Protein AF-A0A133Y4B3-F1 (afdb_monomer)

Foldseek 3Di:
DLVVDFDDDDPPPPLCLRVLCVVQVVRCVSSVQLVLCQALQKKKWFWDADPVLAIHTDIAHPVFKDADADLVQQAGQKMKGQPDADPVRHRAKIWIWHQQKIWIDGPRHTDDMDGFLERHTSMFMLGFQADPVRSNGDHLCDPLLVVLVVQLVVLVVVLVVLVVCVVQWDKDKPDDDPPPDPPDPVCVRPDPPPDDDADPVGDTIDIDTDPRDDSVVSVVSNLVSLCSNCVSNLHDSVNVVNDDPDDDDPVRVCVSCVVVVVSSVSRNVSSVSRSLVNSQRSSCRSVRHHDDSVVSD

Mean predicted aligned error: 9.62 Å

Nearest PDB structures (foldseek):
  9d94-assembly1_Fb  TM=8.014E-01  e=1.817E-17  Mycobacterium phage Bxb1
  8qsy-assembly1_PL  TM=6.972E-01  e=1.351E-09  Haloferax tailed virus 1
  8qqn-assembly1_PG  TM=6.919E-01  e=2.992E-09  Haloferax tailed virus 1
  8vde-assembly1_P6  TM=6.848E-01  e=3.756E-09  Dubowvirus dv80alpha
  8qsy-assembly1_PK  TM=6.940E-01  e=5.282E-09  Haloferax tailed virus 1

Radius of gyration: 31.46 Å; Cα contacts (8 Å, |Δi|>4): 442; chains: 1; bounding box: 88×45×80 Å

Structure (mmCIF, N/CA/C/O backbone):
data_AF-A0A133Y4B3-F1
#
_entry.id   AF-A0A133Y4B3-F1
#
loop_
_atom_site.group_PDB
_atom_site.id
_atom_site.type_symbol
_atom_site.label_atom_id
_atom_site.label_alt_id
_atom_site.label_comp_id
_atom_site.label_asym_id
_atom_site.label_entity_id
_atom_site.label_seq_id
_atom_site.pdbx_PDB_ins_code
_atom_site.Cartn_x
_atom_site.Cartn_y
_atom_site.Cartn_z
_atom_site.occupancy
_atom_site.B_iso_or_equiv
_atom_site.auth_seq_id
_atom_site.auth_comp_id
_atom_site.auth_asym_id
_atom_site.auth_atom_id
_atom_site.pdbx_PDB_model_num
ATOM 1 N N . LEU A 1 1 ? -2.293 2.841 -11.563 1.00 81.25 1 LEU A N 1
ATOM 2 C CA . LEU A 1 1 ? -3.130 1.739 -11.004 1.00 81.25 1 LEU A CA 1
ATOM 3 C C . LEU A 1 1 ? -4.102 2.296 -9.980 1.00 81.25 1 LEU A C 1
ATOM 5 O O . LEU A 1 1 ? -5.268 1.958 -10.105 1.00 81.25 1 LEU A O 1
ATOM 9 N N . ALA A 1 2 ? -3.635 3.131 -9.041 1.00 80.25 2 ALA A N 1
ATOM 10 C CA . ALA A 1 2 ? -4.494 3.887 -8.126 1.00 80.25 2 ALA A CA 1
ATOM 11 C C . ALA A 1 2 ? -5.633 4.594 -8.882 1.00 80.25 2 ALA A C 1
ATOM 13 O O . ALA A 1 2 ? -6.776 4.220 -8.691 1.00 80.25 2 ALA A O 1
ATOM 14 N N . ASP A 1 3 ? -5.316 5.395 -9.903 1.00 79.75 3 ASP A N 1
ATOM 15 C CA . ASP A 1 3 ? -6.315 6.133 -10.713 1.00 79.75 3 ASP A CA 1
ATOM 16 C C . ASP A 1 3 ? -7.307 5.256 -11.504 1.00 79.75 3 ASP A C 1
ATOM 18 O O . ASP A 1 3 ? -8.250 5.751 -12.114 1.00 79.75 3 ASP A O 1
ATOM 22 N N . ARG A 1 4 ? -7.079 3.936 -11.569 1.00 81.06 4 ARG A N 1
ATOM 23 C CA . ARG A 1 4 ? -7.999 2.981 -12.218 1.00 81.06 4 ARG A CA 1
ATOM 24 C C . ARG A 1 4 ? -8.918 2.283 -11.214 1.00 81.06 4 ARG A C 1
ATOM 26 O O . ARG A 1 4 ? -9.771 1.498 -11.628 1.00 81.06 4 ARG A O 1
ATOM 33 N N . LEU A 1 5 ? -8.705 2.498 -9.920 1.00 85.75 5 LEU A N 1
ATOM 34 C CA . LEU A 1 5 ? -9.505 1.962 -8.831 1.00 85.75 5 LEU A CA 1
ATOM 35 C C . LEU A 1 5 ? -10.329 3.109 -8.268 1.00 85.75 5 LEU A C 1
ATOM 37 O O . LEU A 1 5 ? -9.775 4.045 -7.720 1.00 85.75 5 LEU A O 1
ATOM 41 N N . VAL A 1 6 ? -11.645 3.015 -8.413 1.00 86.19 6 VAL A N 1
ATOM 42 C CA . VAL A 1 6 ? -12.573 4.023 -7.902 1.00 86.19 6 VAL A CA 1
ATOM 43 C C . VAL A 1 6 ? -13.497 3.331 -6.919 1.00 86.19 6 VAL A C 1
ATOM 45 O O . VAL A 1 6 ? -14.174 2.359 -7.280 1.00 86.19 6 VAL A O 1
ATOM 48 N N . PHE A 1 7 ? -13.491 3.800 -5.673 1.00 87.38 7 PHE A N 1
ATOM 49 C CA . PHE A 1 7 ? -14.511 3.423 -4.706 1.00 87.38 7 PHE A CA 1
ATOM 50 C C . PHE A 1 7 ? -15.823 4.125 -5.074 1.00 87.38 7 PHE A C 1
ATOM 52 O O . PHE A 1 7 ? -15.807 5.262 -5.528 1.00 87.38 7 PHE A O 1
ATOM 59 N N . ARG A 1 8 ? -16.954 3.426 -4.942 1.00 86.62 8 ARG A N 1
ATOM 60 C CA . ARG A 1 8 ? -18.275 4.001 -5.232 1.00 86.62 8 ARG A CA 1
ATOM 61 C C . ARG A 1 8 ? -19.089 4.123 -3.961 1.00 86.62 8 ARG A C 1
ATOM 63 O O . ARG A 1 8 ? -19.346 5.221 -3.507 1.00 86.62 8 ARG A O 1
ATOM 70 N N . GLU A 1 9 ? -19.464 2.983 -3.404 1.00 90.19 9 GLU A N 1
ATOM 71 C CA . GLU A 1 9 ? -20.314 2.899 -2.223 1.00 90.19 9 GLU A CA 1
ATOM 72 C C . GLU A 1 9 ? -20.231 1.492 -1.626 1.00 90.19 9 GLU A C 1
ATOM 74 O O . GLU A 1 9 ? -19.871 0.521 -2.309 1.00 90.19 9 GLU A O 1
ATOM 79 N N . PHE A 1 10 ? -20.612 1.377 -0.358 1.00 89.81 10 PHE A N 1
ATOM 80 C CA . PHE A 1 10 ? -21.022 0.114 0.237 1.00 89.81 10 PHE A CA 1
ATOM 81 C C . PHE A 1 10 ? -22.482 -0.153 -0.135 1.00 89.81 10 PHE A C 1
ATOM 83 O O . PHE A 1 10 ? -23.379 0.601 0.240 1.00 89.81 10 PHE A O 1
ATOM 90 N N . ALA A 1 11 ? -22.724 -1.230 -0.882 1.00 87.31 11 ALA A N 1
ATOM 91 C CA . ALA A 1 11 ? -24.076 -1.649 -1.233 1.00 87.31 11 ALA A CA 1
ATOM 92 C C . ALA A 1 11 ? -24.809 -2.223 -0.008 1.00 87.31 11 ALA A C 1
ATOM 94 O O . ALA A 1 11 ? -24.204 -2.940 0.788 1.00 87.31 11 ALA A O 1
ATOM 95 N N . ASN A 1 12 ? -26.123 -1.981 0.091 1.00 85.25 12 ASN A N 1
ATOM 96 C CA . ASN A 1 12 ? -26.976 -2.446 1.198 1.00 85.25 12 ASN A CA 1
ATOM 97 C C . ASN A 1 12 ? -26.450 -2.029 2.585 1.00 85.25 12 ASN A C 1
ATOM 99 O O . ASN A 1 12 ? -26.379 -2.838 3.508 1.00 85.25 12 ASN A O 1
ATOM 103 N N . ASP A 1 13 ? -26.058 -0.764 2.718 1.00 88.00 13 ASP A N 1
ATOM 104 C CA . ASP A 1 13 ? -25.458 -0.225 3.933 1.00 88.00 13 ASP A CA 1
ATOM 105 C C . ASP A 1 13 ? -26.480 -0.028 5.067 1.00 88.00 13 ASP A C 1
ATOM 107 O O . ASP A 1 13 ? -27.121 1.012 5.193 1.00 88.00 13 ASP A O 1
ATOM 111 N N . VAL A 1 14 ? -26.631 -1.055 5.906 1.00 87.81 14 VAL A N 1
ATOM 112 C CA . VAL A 1 14 ? -27.511 -1.033 7.089 1.00 87.81 14 VAL A CA 1
ATOM 113 C C . VAL A 1 14 ? -26.876 -0.281 8.270 1.00 87.81 14 VAL A C 1
ATOM 115 O O . VAL A 1 14 ? -27.587 0.148 9.176 1.00 87.81 14 VAL A O 1
ATOM 118 N N . PHE A 1 15 ? -25.549 -0.115 8.279 1.00 89.12 15 PHE A N 1
ATOM 119 C CA . PHE A 1 15 ? -24.798 0.427 9.421 1.00 89.12 15 PHE A CA 1
ATOM 120 C C . PHE A 1 15 ? -24.398 1.905 9.265 1.00 89.12 15 PHE A C 1
ATOM 122 O O . PHE A 1 15 ? -23.845 2.488 10.206 1.00 89.12 15 PHE A O 1
ATOM 129 N N . GLY A 1 16 ? -24.697 2.519 8.117 1.00 90.88 16 GLY A N 1
ATOM 130 C CA . GLY A 1 16 ? -24.336 3.905 7.808 1.00 90.88 16 GLY A CA 1
ATOM 131 C C . GLY A 1 16 ? -22.837 4.077 7.551 1.00 90.88 16 GLY A C 1
ATOM 132 O O . GLY A 1 16 ? -22.249 5.081 7.942 1.00 90.88 16 GLY A O 1
ATOM 133 N N . LEU A 1 17 ? -22.192 3.078 6.947 1.00 92.31 17 LEU A N 1
ATOM 134 C CA . LEU A 1 17 ? -20.797 3.134 6.521 1.00 92.31 17 LEU A CA 1
ATOM 135 C C . LEU A 1 17 ? -20.538 4.276 5.540 1.00 92.31 17 LEU A C 1
ATOM 137 O O . LEU A 1 17 ? -19.553 4.990 5.704 1.00 92.31 17 LEU A O 1
ATOM 141 N N . ASN A 1 18 ? -21.398 4.455 4.536 1.00 93.06 18 ASN A N 1
ATOM 142 C CA . ASN A 1 18 ? -21.215 5.488 3.517 1.00 93.06 18 ASN A CA 1
ATOM 143 C C . ASN A 1 18 ? -21.155 6.880 4.162 1.00 93.06 18 ASN A C 1
ATOM 145 O O . ASN A 1 18 ? -20.231 7.632 3.873 1.00 93.06 18 ASN A O 1
ATOM 149 N N . GLU A 1 19 ? -22.034 7.160 5.128 1.00 93.06 19 GLU A N 1
ATOM 150 C CA . GLU A 1 19 ? -22.038 8.414 5.892 1.00 93.06 19 GLU A CA 1
ATOM 151 C C . GLU A 1 19 ? -20.729 8.620 6.675 1.00 93.06 19 GLU A C 1
ATOM 153 O O . GLU A 1 19 ? -20.152 9.707 6.649 1.00 93.06 19 GLU A O 1
ATOM 158 N N . ILE A 1 20 ? -20.202 7.564 7.315 1.00 93.50 20 ILE A N 1
ATOM 159 C CA . ILE A 1 20 ? -18.909 7.622 8.020 1.00 93.50 20 ILE A CA 1
ATOM 160 C C . ILE A 1 20 ? -17.786 8.038 7.069 1.00 93.50 20 ILE A C 1
ATOM 162 O O . ILE A 1 20 ? -16.982 8.910 7.407 1.00 93.50 20 ILE A O 1
ATOM 166 N N . PHE A 1 21 ? -17.704 7.428 5.887 1.00 94.38 21 PHE A N 1
ATOM 167 C CA . PHE A 1 21 ? -16.651 7.768 4.931 1.00 94.38 21 PHE A CA 1
ATOM 168 C C . PHE A 1 21 ? -16.869 9.144 4.292 1.00 94.38 21 PHE A C 1
ATOM 170 O O . PHE A 1 21 ? -15.893 9.869 4.116 1.00 94.38 21 PHE A O 1
ATOM 177 N N . GLU A 1 22 ? -18.107 9.539 3.990 1.00 93.31 22 GLU A N 1
ATOM 178 C CA . GLU A 1 22 ? -18.432 10.863 3.437 1.00 93.31 22 GLU A CA 1
ATOM 179 C C . GLU A 1 22 ? -17.994 11.994 4.377 1.00 93.31 22 GLU A C 1
ATOM 181 O O . GLU A 1 22 ? -17.300 12.918 3.947 1.00 93.31 22 GLU A O 1
ATOM 186 N N . MET A 1 23 ? -18.279 11.879 5.678 1.00 92.38 23 MET A N 1
ATOM 187 C CA . MET A 1 23 ? -17.825 12.857 6.678 1.00 92.38 23 MET A CA 1
ATOM 188 C C . MET A 1 23 ? -16.295 12.900 6.841 1.00 92.38 23 MET A C 1
ATOM 190 O O . MET A 1 23 ? -15.748 13.885 7.332 1.00 92.38 23 MET A O 1
ATOM 194 N N . ASN A 1 24 ? -15.585 11.864 6.386 1.00 93.12 24 ASN A N 1
ATOM 195 C CA . ASN A 1 24 ? -14.124 11.778 6.402 1.00 93.12 24 ASN A CA 1
ATOM 196 C C . ASN A 1 24 ? -13.488 12.067 5.032 1.00 93.12 24 ASN A C 1
ATOM 198 O O . ASN A 1 24 ? -12.366 11.632 4.771 1.00 93.12 24 ASN A O 1
ATOM 202 N N . SER A 1 25 ? -14.170 12.830 4.167 1.00 91.75 25 SER A N 1
ATOM 203 C CA . SER A 1 25 ? -13.684 13.169 2.819 1.00 91.75 25 SER A CA 1
ATOM 204 C C . SER A 1 25 ? -13.378 11.917 1.986 1.00 91.75 25 SER A C 1
ATOM 206 O O . SER A 1 25 ? -12.251 11.731 1.515 1.00 91.75 25 SER A O 1
ATOM 208 N N . SER A 1 26 ? -14.389 11.056 1.835 1.00 89.06 26 SER A N 1
ATOM 209 C CA . SER A 1 26 ? -14.337 9.744 1.169 1.00 89.06 26 SER A CA 1
ATOM 210 C C . SER A 1 26 ? -13.478 9.722 -0.097 1.00 89.06 26 SER A C 1
ATOM 212 O O . SER A 1 26 ? -12.589 8.878 -0.201 1.00 89.06 26 SER A O 1
ATOM 214 N N . ASP A 1 27 ? -13.692 10.665 -1.017 1.00 84.31 27 ASP A N 1
ATOM 215 C CA . ASP A 1 27 ? -12.986 10.732 -2.303 1.00 84.31 27 ASP A CA 1
ATOM 216 C C . ASP A 1 27 ? -11.459 10.759 -2.126 1.00 84.31 27 ASP A C 1
ATOM 218 O O . ASP A 1 27 ? -10.733 9.937 -2.682 1.00 84.31 27 ASP A O 1
ATOM 222 N N . ILE A 1 28 ? -10.963 11.660 -1.274 1.00 91.06 28 ILE A N 1
ATOM 223 C CA . ILE A 1 28 ? -9.525 11.811 -1.009 1.00 91.06 28 ILE A CA 1
ATOM 224 C C . ILE A 1 28 ? -9.019 10.642 -0.162 1.00 91.06 28 ILE A C 1
ATOM 226 O O . ILE A 1 28 ? -7.897 10.162 -0.360 1.00 91.06 28 ILE A O 1
ATOM 230 N N . PHE A 1 29 ? -9.835 10.182 0.787 1.00 94.12 29 PHE A N 1
ATOM 231 C CA . PHE A 1 29 ? -9.482 9.116 1.712 1.00 94.12 29 PHE A CA 1
ATOM 232 C C . PHE A 1 29 ? -9.189 7.798 0.981 1.00 94.12 29 PHE A C 1
ATOM 234 O O . PHE A 1 29 ? -8.120 7.209 1.172 1.00 94.12 29 PHE A O 1
ATOM 241 N N . PHE A 1 30 ? -10.103 7.333 0.122 1.00 94.19 30 PHE A N 1
ATOM 242 C CA . PHE A 1 30 ? -9.936 6.059 -0.581 1.00 94.19 30 PHE A CA 1
ATOM 243 C C . PHE A 1 30 ? -8.727 6.088 -1.518 1.00 94.19 30 PHE A C 1
ATOM 245 O O . PHE A 1 30 ? -7.906 5.165 -1.478 1.00 94.19 30 PHE A O 1
ATOM 252 N N . ASP A 1 31 ? -8.572 7.161 -2.293 1.00 92.56 31 ASP A N 1
ATOM 253 C CA . ASP A 1 31 ? -7.464 7.314 -3.238 1.00 92.56 31 ASP A CA 1
ATOM 254 C C . ASP A 1 31 ? -6.112 7.361 -2.519 1.00 92.56 31 ASP A C 1
ATOM 256 O O . ASP A 1 31 ? -5.171 6.657 -2.904 1.00 92.56 31 ASP A O 1
ATOM 260 N N . SER A 1 32 ? -6.026 8.108 -1.415 1.00 93.62 32 SER A N 1
ATOM 261 C CA . SER A 1 32 ? -4.805 8.214 -0.608 1.00 93.62 32 SER A CA 1
ATOM 262 C C . SER A 1 32 ? -4.425 6.876 0.031 1.00 93.62 32 SER A C 1
ATOM 264 O O . SER A 1 32 ? -3.259 6.468 -0.019 1.00 93.62 32 SER A O 1
ATOM 266 N N . ALA A 1 33 ? -5.400 6.147 0.584 1.00 95.12 33 ALA A N 1
ATOM 267 C CA . ALA A 1 33 ? -5.164 4.846 1.206 1.00 95.12 33 ALA A CA 1
ATOM 268 C C . ALA A 1 33 ? -4.731 3.787 0.177 1.00 95.12 33 ALA A C 1
ATOM 270 O O . ALA A 1 33 ? -3.789 3.024 0.423 1.00 95.12 33 ALA A O 1
ATOM 271 N N . ILE A 1 34 ? -5.374 3.757 -0.997 1.00 95.25 34 ILE A N 1
ATOM 272 C CA . ILE A 1 34 ? -5.009 2.862 -2.105 1.00 95.25 34 ILE A CA 1
ATOM 273 C C . ILE A 1 34 ? -3.598 3.183 -2.598 1.00 95.25 34 ILE A C 1
ATOM 275 O O . ILE A 1 34 ? -2.785 2.268 -2.759 1.00 95.25 34 ILE A O 1
ATOM 279 N N . LEU A 1 35 ? -3.289 4.461 -2.833 1.00 94.75 35 LEU A N 1
ATOM 280 C CA . LEU A 1 35 ? -1.976 4.891 -3.306 1.00 94.75 35 LEU A CA 1
ATOM 281 C C . LEU A 1 35 ? -0.876 4.484 -2.321 1.00 94.75 35 LEU A C 1
ATOM 283 O O . LEU A 1 35 ? 0.090 3.833 -2.725 1.00 94.75 35 LEU A O 1
ATOM 287 N N . SER A 1 36 ? -1.059 4.790 -1.034 1.00 95.25 36 SER A N 1
ATOM 288 C CA . SER A 1 36 ? -0.107 4.431 0.018 1.00 95.25 36 SER A CA 1
ATOM 289 C C . SER A 1 36 ? 0.115 2.916 0.078 1.00 95.25 36 SER A C 1
ATOM 291 O O . SER A 1 36 ? 1.254 2.453 -0.023 1.00 95.25 36 SER A O 1
ATOM 293 N N . ALA A 1 37 ? -0.958 2.117 0.097 1.00 95.50 37 ALA A N 1
ATOM 294 C CA . ALA A 1 37 ? -0.853 0.658 0.134 1.00 95.50 37 ALA A CA 1
ATOM 295 C C . ALA A 1 37 ? -0.166 0.071 -1.115 1.00 95.50 37 ALA A C 1
ATOM 297 O O . ALA A 1 37 ? 0.561 -0.923 -1.024 1.00 95.50 37 ALA A O 1
ATOM 298 N N . LEU A 1 38 ? -0.347 0.679 -2.291 1.00 95.06 38 LEU A N 1
ATOM 299 C CA . LEU A 1 38 ? 0.352 0.267 -3.511 1.00 95.06 38 LEU A CA 1
ATOM 300 C C . LEU A 1 38 ? 1.856 0.576 -3.460 1.00 95.06 38 LEU A C 1
ATOM 302 O O . LEU A 1 38 ? 2.632 -0.183 -4.047 1.00 95.06 38 LEU A O 1
ATOM 306 N N . ILE A 1 39 ? 2.279 1.635 -2.765 1.00 94.50 39 ILE A N 1
ATOM 307 C CA . ILE A 1 39 ? 3.690 2.026 -2.625 1.00 94.50 39 ILE A CA 1
ATOM 308 C C . ILE A 1 39 ? 4.384 1.198 -1.539 1.00 94.50 39 ILE A C 1
ATOM 310 O O . ILE A 1 39 ? 5.416 0.581 -1.811 1.00 94.50 39 ILE A O 1
ATOM 314 N N . THR A 1 40 ? 3.817 1.128 -0.335 1.00 94.25 40 THR A N 1
ATOM 315 C CA . THR A 1 40 ? 4.473 0.552 0.855 1.00 94.25 40 THR A CA 1
ATOM 316 C C . THR A 1 40 ? 4.021 -0.870 1.186 1.00 94.25 40 THR A C 1
ATOM 318 O O . THR A 1 40 ? 4.580 -1.490 2.088 1.00 94.25 40 THR A O 1
ATOM 321 N N . SER A 1 41 ? 3.112 -1.457 0.394 1.00 94.12 41 SER A N 1
ATOM 322 C CA . SER A 1 41 ? 2.439 -2.764 0.588 1.00 94.12 41 SER A CA 1
ATOM 323 C C . SER A 1 41 ? 1.189 -2.712 1.469 1.00 94.12 41 SER A C 1
ATOM 325 O O . SER A 1 41 ? 0.266 -3.502 1.259 1.00 94.12 41 SER A O 1
ATOM 327 N N . CYS A 1 42 ? 1.152 -1.802 2.439 1.00 95.00 42 CYS A N 1
ATOM 328 C CA . CYS A 1 42 ? 0.058 -1.662 3.386 1.00 95.00 42 CYS A CA 1
ATOM 329 C C . CYS A 1 42 ? -0.070 -0.200 3.807 1.00 95.00 42 CYS A C 1
ATOM 331 O O . CYS A 1 42 ? 0.927 0.463 4.060 1.00 95.00 42 CYS A O 1
ATOM 333 N N . CYS A 1 43 ? -1.299 0.273 3.917 1.00 96.19 43 CYS A N 1
ATOM 334 C CA . CYS A 1 43 ? -1.637 1.526 4.576 1.00 96.19 43 CYS A CA 1
ATOM 335 C C . CYS A 1 43 ? -2.341 1.191 5.891 1.00 96.19 43 CYS A C 1
ATOM 337 O O . CYS A 1 43 ? -2.956 0.131 5.993 1.00 96.19 43 CYS A O 1
ATOM 339 N N . PHE A 1 44 ? -2.285 2.058 6.890 1.00 97.69 44 PHE A N 1
ATOM 340 C CA . PHE A 1 44 ? -3.059 1.889 8.113 1.00 97.69 44 PHE A CA 1
ATOM 341 C C . PHE A 1 44 ? -4.085 3.008 8.237 1.00 97.69 44 PHE A C 1
ATOM 343 O O . PHE A 1 44 ? -3.872 4.119 7.760 1.00 97.69 44 PHE A O 1
ATOM 350 N N . VAL A 1 45 ? -5.218 2.697 8.853 1.00 97.69 45 VAL A N 1
ATOM 351 C CA . VAL A 1 45 ? -6.269 3.661 9.161 1.00 97.69 45 VAL A CA 1
ATOM 352 C C . VAL A 1 45 ? -6.488 3.624 10.660 1.00 97.69 45 VAL A C 1
ATOM 354 O O . VAL A 1 45 ? -6.942 2.616 11.204 1.00 97.69 45 VAL A O 1
ATOM 357 N N . TYR A 1 46 ? -6.133 4.714 11.322 1.00 96.81 46 TYR A N 1
ATOM 358 C CA . TYR A 1 46 ? -6.465 4.933 12.717 1.00 96.81 46 TYR A CA 1
ATOM 359 C C . TYR A 1 46 ? -7.902 5.449 12.814 1.00 96.81 46 TYR A C 1
ATOM 361 O O . TYR A 1 46 ? -8.274 6.410 12.138 1.00 96.81 46 TYR A O 1
ATOM 369 N N . VAL A 1 47 ? -8.704 4.777 13.635 1.00 96.50 47 VAL A N 1
ATOM 370 C CA . VAL A 1 47 ? -10.104 5.108 13.891 1.00 96.50 47 VAL A CA 1
ATOM 371 C C . VAL A 1 47 ? -10.217 5.697 15.293 1.00 96.50 47 VAL A C 1
ATOM 373 O O . VAL A 1 47 ? -9.876 5.045 16.280 1.00 96.50 47 VAL A O 1
ATOM 376 N N . SER A 1 48 ? -10.712 6.926 15.384 1.00 94.50 48 SER A N 1
ATOM 377 C CA . SER A 1 48 ? -10.985 7.614 16.648 1.00 94.50 48 SER A CA 1
ATOM 378 C C . SER A 1 48 ? -12.389 8.203 16.653 1.00 94.50 48 SER A C 1
ATOM 380 O O . SER A 1 48 ? -13.056 8.194 15.628 1.00 94.50 48 SER A O 1
ATOM 382 N N . LEU A 1 49 ? -12.834 8.757 17.780 1.00 93.94 49 LEU A N 1
ATOM 383 C CA . LEU A 1 49 ? -14.047 9.577 17.836 1.00 93.94 49 LEU A CA 1
ATOM 384 C C . LEU A 1 49 ? -13.667 11.056 17.933 1.00 93.94 49 LEU A C 1
ATOM 386 O O . LEU A 1 49 ? -12.646 11.390 18.541 1.00 93.94 49 LEU A O 1
ATOM 390 N N . ASP A 1 50 ? -14.465 11.926 17.326 1.00 91.12 50 ASP A N 1
ATOM 391 C CA . ASP A 1 50 ? -14.386 13.369 17.537 1.00 91.12 50 ASP A CA 1
ATOM 392 C C . ASP A 1 50 ? -15.108 13.802 18.832 1.00 91.12 50 ASP A C 1
ATOM 394 O O . ASP A 1 50 ? -15.518 12.977 19.653 1.00 91.12 50 ASP A O 1
ATOM 398 N N . SER A 1 51 ? -15.240 15.115 19.047 1.00 87.88 51 SER A N 1
ATOM 399 C CA . SER A 1 51 ? -15.928 15.671 20.220 1.00 87.88 51 SER A CA 1
ATOM 400 C C . SER A 1 51 ? -17.433 15.400 20.255 1.00 87.88 51 SER A C 1
ATOM 402 O O . SER A 1 51 ? -18.029 15.486 21.327 1.00 87.88 51 SER A O 1
ATOM 404 N N . GLU A 1 52 ? -18.047 15.097 19.112 1.00 87.75 52 GLU A N 1
ATOM 405 C CA . GLU A 1 52 ? -19.480 14.814 18.974 1.00 87.75 52 GLU A CA 1
ATOM 406 C C . GLU A 1 52 ? -19.773 13.303 19.011 1.00 87.75 52 GLU A C 1
ATOM 408 O O . GLU A 1 52 ? -20.931 12.889 19.038 1.00 87.75 52 GLU A O 1
ATOM 413 N N . GLY A 1 53 ? -18.729 12.471 19.086 1.00 86.56 53 GLY A N 1
ATOM 414 C CA . GLY A 1 53 ? -18.838 11.015 19.094 1.00 86.56 53 GLY A CA 1
ATOM 415 C C . GLY A 1 53 ? -18.917 10.403 17.695 1.00 86.56 53 GLY A C 1
ATOM 416 O O . GLY A 1 53 ? -19.239 9.220 17.570 1.00 86.56 53 GLY A O 1
ATOM 417 N N . PHE A 1 54 ? -18.613 11.172 16.646 1.00 92.31 54 PHE A N 1
ATOM 418 C CA . PHE A 1 54 ? -18.576 10.681 15.277 1.00 92.31 54 PHE A CA 1
ATOM 419 C C . PHE A 1 54 ? -17.198 10.082 14.934 1.00 92.31 54 PHE A C 1
ATOM 421 O O . PHE A 1 54 ? -16.165 10.620 15.354 1.00 92.31 54 PHE A O 1
ATOM 428 N N . PRO A 1 55 ? -17.126 8.961 14.186 1.00 94.56 55 PRO A N 1
ATOM 429 C CA . PRO A 1 55 ? -15.850 8.365 13.811 1.00 94.56 55 PRO A CA 1
ATOM 430 C C . PRO A 1 55 ? -15.008 9.262 12.901 1.00 94.56 55 PRO A C 1
ATOM 432 O O . PRO A 1 55 ? -15.435 9.665 11.821 1.00 94.56 55 PRO A O 1
ATOM 435 N N . ARG A 1 56 ? -13.757 9.479 13.299 1.00 94.81 56 ARG A N 1
ATOM 436 C CA . ARG A 1 56 ? -12.713 10.129 12.513 1.00 94.81 56 ARG A CA 1
ATOM 437 C C . ARG A 1 56 ? -11.713 9.089 12.021 1.00 94.81 56 ARG A C 1
ATOM 439 O O . ARG A 1 56 ? -11.210 8.280 12.803 1.00 94.81 56 ARG A O 1
ATOM 446 N N . LEU A 1 57 ? -11.414 9.135 10.730 1.00 96.25 57 LEU A N 1
ATOM 447 C CA . LEU A 1 57 ? -10.510 8.220 10.046 1.00 96.25 57 LEU A CA 1
ATOM 448 C C . LEU A 1 57 ? -9.232 8.963 9.660 1.00 96.25 57 LEU A C 1
ATOM 450 O O . LEU A 1 57 ? -9.260 9.903 8.868 1.00 96.25 57 LEU A O 1
ATOM 454 N N . GLN A 1 58 ? -8.097 8.534 10.205 1.00 95.12 58 GLN A N 1
ATOM 455 C CA . GLN A 1 58 ? -6.788 9.086 9.869 1.00 95.12 58 GLN A CA 1
ATOM 456 C C . GLN A 1 58 ? -5.954 8.046 9.128 1.00 95.12 58 GLN A C 1
ATOM 458 O O . GLN A 1 58 ? -5.737 6.939 9.617 1.00 95.12 58 GLN A O 1
ATOM 463 N N . ILE A 1 59 ? -5.456 8.421 7.953 1.00 95.81 59 ILE A N 1
ATOM 464 C CA . ILE A 1 59 ? -4.527 7.602 7.177 1.00 95.81 59 ILE A CA 1
ATOM 465 C C . ILE A 1 59 ? -3.126 7.714 7.778 1.00 95.81 59 ILE A C 1
ATOM 467 O O . ILE A 1 59 ? -2.642 8.814 8.039 1.00 95.81 59 ILE A O 1
ATOM 471 N N . ILE A 1 60 ? -2.479 6.567 7.959 1.00 96.06 60 ILE A N 1
ATOM 472 C CA . ILE A 1 60 ? -1.098 6.442 8.417 1.00 96.06 60 ILE A CA 1
ATOM 473 C C . ILE A 1 60 ? -0.338 5.602 7.393 1.00 96.06 60 ILE A C 1
ATOM 475 O O . ILE A 1 60 ? -0.780 4.518 6.992 1.00 96.06 60 ILE A O 1
ATOM 479 N N . GLU A 1 61 ? 0.807 6.110 6.947 1.00 92.94 61 GLU A N 1
ATOM 480 C CA . GLU A 1 61 ? 1.646 5.416 5.978 1.00 92.94 61 GLU A CA 1
ATOM 481 C C . GLU A 1 61 ? 2.229 4.123 6.576 1.00 92.94 61 GLU A C 1
ATOM 483 O O . GLU A 1 61 ? 2.533 4.040 7.766 1.00 92.94 61 GLU A O 1
ATOM 488 N N . GLY A 1 62 ? 2.428 3.095 5.745 1.00 91.19 62 GLY A N 1
ATOM 489 C CA . GLY A 1 62 ? 3.027 1.826 6.173 1.00 91.19 62 GLY A CA 1
ATOM 490 C C . GLY A 1 62 ? 4.467 1.916 6.701 1.00 91.19 62 GLY A C 1
ATOM 491 O O . GLY A 1 62 ? 4.979 0.936 7.232 1.00 91.19 62 GLY A O 1
ATOM 492 N N . THR A 1 63 ? 5.133 3.060 6.548 1.00 92.88 63 THR A N 1
ATOM 493 C CA . THR A 1 63 ? 6.449 3.382 7.130 1.00 92.88 63 THR A CA 1
ATOM 494 C C . THR A 1 63 ? 6.363 3.790 8.602 1.00 92.88 63 THR A C 1
ATOM 496 O O . THR A 1 63 ? 7.330 3.594 9.337 1.00 92.88 63 THR A O 1
ATOM 499 N N . ASP A 1 64 ? 5.210 4.308 9.031 1.00 95.19 64 ASP A N 1
ATOM 500 C CA . ASP A 1 64 ? 4.982 4.900 10.353 1.00 95.19 64 ASP A CA 1
ATOM 501 C C . ASP A 1 64 ? 4.128 4.020 11.271 1.00 95.19 64 ASP A C 1
ATOM 503 O O . ASP A 1 64 ? 3.876 4.379 12.421 1.00 95.19 64 ASP A O 1
ATOM 507 N N . ALA A 1 65 ? 3.698 2.850 10.800 1.00 96.00 65 ALA A N 1
ATOM 508 C CA . ALA A 1 65 ? 2.870 1.935 11.569 1.00 96.00 65 ALA A CA 1
ATOM 509 C C . ALA A 1 65 ? 3.258 0.466 11.376 1.00 96.00 65 ALA A C 1
ATOM 511 O O . ALA A 1 65 ? 3.780 0.044 10.344 1.00 96.00 65 ALA A O 1
ATOM 512 N N . THR A 1 66 ? 2.989 -0.331 12.406 1.00 95.75 66 THR A N 1
ATOM 513 C CA . THR A 1 66 ? 3.227 -1.775 12.433 1.00 95.75 66 THR A CA 1
ATOM 514 C C . THR A 1 66 ? 2.228 -2.461 13.362 1.00 95.75 66 THR A C 1
ATOM 516 O O . THR A 1 66 ? 1.478 -1.813 14.092 1.00 95.75 66 THR A O 1
ATOM 519 N N . GLY A 1 67 ? 2.200 -3.790 13.349 1.00 95.12 67 GLY A N 1
ATOM 520 C CA . GLY A 1 67 ? 1.350 -4.559 14.247 1.00 95.12 67 GLY A CA 1
ATOM 521 C C . GLY A 1 67 ? 1.400 -6.058 13.998 1.00 95.12 67 GLY A C 1
ATOM 522 O O . GLY A 1 67 ? 2.156 -6.554 13.159 1.00 95.12 67 GLY A O 1
ATOM 523 N N . ILE A 1 68 ? 0.551 -6.778 14.724 1.00 95.50 68 ILE A N 1
ATOM 524 C CA . ILE A 1 68 ? 0.344 -8.216 14.563 1.00 95.50 68 ILE A CA 1
ATOM 525 C C . ILE A 1 68 ? -1.009 -8.417 13.884 1.00 95.50 68 ILE A C 1
ATOM 527 O O . ILE A 1 68 ? -2.058 -8.163 14.471 1.00 95.50 68 ILE A O 1
ATOM 531 N N . VAL A 1 69 ? -0.974 -8.848 12.622 1.00 93.88 69 VAL A N 1
ATOM 532 C CA . VAL A 1 69 ? -2.175 -9.136 11.828 1.00 93.88 69 VAL A CA 1
ATOM 533 C C . VAL A 1 69 ? -2.685 -10.527 12.171 1.00 93.88 69 VAL A C 1
ATOM 535 O O . VAL A 1 69 ? -1.945 -11.506 12.067 1.00 93.88 69 VAL A O 1
ATOM 538 N N . ASP A 1 70 ? -3.968 -10.626 12.494 1.00 91.56 70 ASP A N 1
ATOM 539 C CA . ASP A 1 70 ? -4.675 -11.898 12.510 1.00 91.56 70 ASP A CA 1
ATOM 540 C C . ASP A 1 70 ? -4.897 -12.367 11.056 1.00 91.56 70 ASP A C 1
ATOM 542 O O . ASP A 1 70 ? -5.602 -11.698 10.292 1.00 91.56 70 ASP A O 1
ATOM 546 N N . PRO A 1 71 ? -4.316 -13.508 10.638 1.00 85.00 71 PRO A N 1
ATOM 547 C CA . PRO A 1 71 ? -4.369 -13.970 9.252 1.00 85.00 71 PRO A CA 1
ATOM 548 C C . PRO A 1 71 ? -5.777 -14.372 8.795 1.00 85.00 71 PRO A C 1
ATOM 550 O O . PRO A 1 71 ? -6.019 -14.448 7.591 1.00 85.00 71 PRO A O 1
ATOM 553 N N . VAL A 1 72 ? -6.698 -14.647 9.724 1.00 87.19 72 VAL A N 1
ATOM 554 C CA . VAL A 1 72 ? -8.079 -15.028 9.402 1.00 87.19 72 VAL A CA 1
ATOM 555 C C . VAL A 1 72 ? -8.920 -13.788 9.139 1.00 87.19 72 VAL A C 1
ATOM 557 O O . VAL A 1 72 ? -9.722 -13.756 8.205 1.00 87.19 72 VAL A O 1
ATOM 560 N N . THR A 1 73 ? -8.757 -12.759 9.970 1.00 89.12 73 THR A N 1
ATOM 561 C CA . THR A 1 73 ? -9.613 -11.573 9.920 1.00 89.12 73 THR A CA 1
ATOM 562 C C . THR A 1 73 ? -9.021 -10.431 9.103 1.00 89.12 73 THR A C 1
ATOM 564 O O . THR A 1 73 ? -9.776 -9.633 8.541 1.00 89.12 73 THR A O 1
ATOM 567 N N . GLY A 1 74 ? -7.696 -10.357 9.002 1.00 90.25 74 GLY A N 1
ATOM 568 C CA . GLY A 1 74 ? -6.978 -9.220 8.434 1.00 90.25 74 GLY A CA 1
ATOM 569 C C . GLY A 1 74 ? -7.000 -7.977 9.332 1.00 90.25 74 GLY A C 1
ATOM 570 O O . GLY A 1 74 ? -6.628 -6.906 8.869 1.00 90.25 74 GLY A O 1
ATOM 571 N N . LEU A 1 75 ? -7.460 -8.094 10.582 1.00 94.50 75 LEU A N 1
ATOM 572 C CA . LEU A 1 75 ? -7.420 -7.031 11.591 1.00 94.50 75 LEU A CA 1
ATOM 573 C C . LEU A 1 75 ? -6.173 -7.180 12.472 1.00 94.50 75 LEU A C 1
ATOM 575 O O . LEU A 1 75 ? -5.558 -8.245 12.512 1.00 94.50 75 LEU A O 1
ATOM 579 N N . LEU A 1 76 ? -5.796 -6.114 13.179 1.00 96.38 76 LEU A N 1
ATOM 580 C CA . LEU A 1 76 ? -4.680 -6.157 14.121 1.00 96.38 76 LEU A CA 1
ATOM 581 C C . LEU A 1 76 ? -5.142 -6.625 15.504 1.00 96.38 76 LEU A C 1
ATOM 583 O O . LEU A 1 76 ? -6.121 -6.107 16.049 1.00 96.38 76 LEU A O 1
ATOM 587 N N . THR A 1 77 ? -4.409 -7.572 16.090 1.00 94.38 77 THR A N 1
ATOM 588 C CA . THR A 1 77 ? -4.535 -7.890 17.520 1.00 94.38 77 THR A CA 1
ATOM 589 C C . THR A 1 77 ? -3.844 -6.829 18.362 1.00 94.38 77 THR A C 1
ATOM 591 O O . THR A 1 77 ? -4.367 -6.437 19.395 1.00 94.38 77 THR A O 1
ATOM 594 N N . GLU A 1 78 ? -2.700 -6.338 17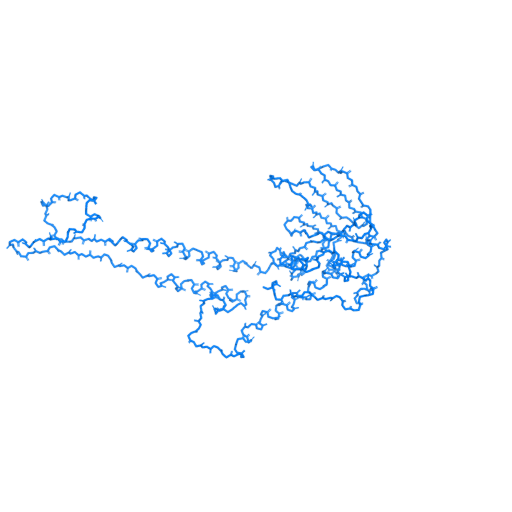.889 1.00 96.25 78 GLU A N 1
ATOM 595 C CA . GLU A 1 78 ? -1.935 -5.248 18.490 1.00 96.25 78 GLU A CA 1
ATOM 596 C C . GLU A 1 78 ? -1.354 -4.384 17.371 1.00 96.25 78 GLU A C 1
ATOM 598 O O . GLU A 1 78 ? -0.989 -4.898 16.306 1.00 96.25 78 GLU A O 1
ATOM 603 N N . GLY A 1 79 ? -1.266 -3.080 17.602 1.00 96.62 79 GLY A N 1
ATOM 604 C CA . GLY A 1 79 ? -0.722 -2.130 16.639 1.00 96.62 79 GLY A CA 1
ATOM 605 C C . GLY A 1 79 ? 0.113 -1.060 17.317 1.00 96.62 79 GLY A C 1
ATOM 606 O O . GLY A 1 79 ? -0.097 -0.730 18.480 1.00 96.62 79 GLY A O 1
ATOM 607 N N . TYR A 1 80 ? 1.043 -0.484 16.576 1.00 97.19 80 TYR A N 1
ATOM 608 C CA . TYR A 1 80 ? 1.786 0.697 16.981 1.00 97.19 80 TYR A CA 1
ATOM 609 C C . TYR A 1 80 ? 1.860 1.645 15.791 1.00 97.19 80 TYR A C 1
ATOM 611 O O . TYR A 1 80 ? 2.099 1.197 14.667 1.00 97.19 80 TYR A O 1
ATOM 619 N N . ALA A 1 81 ? 1.660 2.936 16.032 1.00 97.38 81 ALA A N 1
ATOM 620 C CA . ALA A 1 81 ? 1.796 3.950 15.000 1.00 97.38 81 ALA A CA 1
ATOM 621 C C . ALA A 1 81 ? 2.395 5.248 15.537 1.00 97.38 81 ALA A C 1
ATOM 623 O O . ALA A 1 81 ? 2.120 5.661 16.664 1.00 97.38 81 ALA A O 1
ATOM 624 N N . ILE A 1 82 ? 3.161 5.914 14.683 1.00 96.00 82 ILE A N 1
ATOM 625 C CA . ILE A 1 82 ? 3.591 7.296 14.855 1.00 96.00 82 ILE A CA 1
ATOM 626 C C . ILE A 1 82 ? 2.494 8.169 14.239 1.00 96.00 82 ILE A C 1
ATOM 628 O O . ILE A 1 82 ? 2.221 8.083 13.045 1.00 96.00 82 ILE A O 1
ATOM 632 N N . LEU A 1 83 ? 1.820 8.965 15.069 1.00 93.81 83 LEU A N 1
ATOM 633 C CA . LEU A 1 83 ? 0.694 9.811 14.654 1.00 93.81 83 LEU A CA 1
ATOM 634 C C . LEU A 1 83 ? 1.130 11.207 14.214 1.00 93.81 83 LEU A C 1
ATOM 636 O O . LEU A 1 83 ? 0.403 11.868 13.476 1.00 93.81 83 LEU A O 1
ATOM 640 N N . ASP A 1 84 ? 2.281 11.657 14.706 1.00 92.81 84 ASP A N 1
ATOM 641 C CA . ASP A 1 84 ? 2.833 12.977 14.431 1.00 92.81 84 ASP A CA 1
ATOM 642 C C . ASP A 1 84 ? 4.363 12.947 14.519 1.00 92.81 84 ASP A C 1
ATOM 644 O O . ASP A 1 84 ? 4.932 12.160 15.287 1.00 92.81 84 ASP A O 1
ATOM 648 N N . ARG A 1 85 ? 5.030 13.814 13.755 1.00 90.75 85 ARG A N 1
ATOM 649 C CA . ARG A 1 85 ? 6.487 13.999 13.767 1.00 90.75 85 ARG A CA 1
ATOM 650 C C . ARG A 1 85 ? 6.816 15.481 13.899 1.00 90.75 85 ARG A C 1
ATOM 652 O O . ARG A 1 85 ? 6.138 16.324 13.321 1.00 90.75 85 ARG A O 1
ATOM 659 N N . ASP A 1 86 ? 7.888 15.782 14.622 1.00 90.69 86 ASP A N 1
ATOM 660 C CA . ASP A 1 86 ? 8.399 17.146 14.723 1.00 90.69 86 ASP A CA 1
ATOM 661 C C . ASP A 1 86 ? 9.129 17.582 13.437 1.00 90.69 86 ASP A C 1
ATOM 663 O O . ASP A 1 86 ? 9.357 16.792 12.518 1.00 90.69 86 ASP A O 1
ATOM 667 N N . GLU A 1 87 ? 9.540 18.853 13.371 1.00 91.44 87 GLU A N 1
ATOM 668 C CA . GLU A 1 87 ? 10.269 19.420 12.222 1.00 91.44 87 GLU A CA 1
ATOM 669 C C . GLU A 1 87 ? 11.602 18.707 11.916 1.00 91.44 87 GLU A C 1
ATOM 671 O O . GLU A 1 87 ? 12.138 18.835 10.816 1.00 91.44 87 GLU A O 1
ATOM 676 N N . GLN A 1 88 ? 12.148 17.951 12.873 1.00 88.75 88 GLN A N 1
ATOM 677 C CA . GLN A 1 88 ? 13.388 17.181 12.726 1.00 88.75 88 GLN A CA 1
ATOM 678 C C . GLN A 1 88 ? 13.121 15.725 12.315 1.00 88.75 88 GLN A C 1
ATOM 680 O O . GLN A 1 88 ? 14.060 14.948 12.138 1.00 88.75 88 GLN A O 1
ATOM 685 N N . GLY A 1 89 ? 11.851 15.349 12.154 1.00 86.25 89 GLY A N 1
ATOM 686 C CA . GLY A 1 89 ? 11.421 14.004 11.804 1.00 86.25 89 GLY A CA 1
ATOM 687 C C . GLY A 1 89 ? 11.388 13.033 12.983 1.00 86.25 89 GLY A C 1
ATOM 688 O O . GLY A 1 89 ? 11.197 11.840 12.753 1.00 86.25 89 GLY A O 1
ATOM 689 N N . ASN A 1 90 ? 11.546 13.484 14.229 1.00 89.94 90 ASN A N 1
ATOM 690 C CA . ASN A 1 90 ? 11.412 12.621 15.404 1.00 89.94 90 ASN A CA 1
ATOM 691 C C . ASN A 1 90 ? 9.931 12.435 15.773 1.00 89.94 90 ASN A C 1
ATOM 693 O O . ASN A 1 90 ? 9.128 13.339 15.544 1.00 89.94 90 ASN A O 1
ATOM 697 N N . PRO A 1 91 ? 9.544 11.292 16.366 1.00 90.88 91 PRO A N 1
ATOM 698 C CA . PRO A 1 91 ? 8.156 11.048 16.742 1.00 90.88 91 PRO A CA 1
ATOM 699 C C . PRO A 1 91 ? 7.647 12.042 17.809 1.00 90.88 91 PRO A C 1
ATOM 701 O O . PRO A 1 91 ? 8.068 12.043 18.968 1.00 90.88 91 PRO A O 1
ATOM 704 N N . SER A 1 92 ? 6.689 12.853 17.358 1.00 93.00 92 SER A N 1
ATOM 705 C CA . SER A 1 92 ? 5.700 13.670 18.066 1.00 93.00 92 SER A CA 1
ATOM 706 C C . SER A 1 92 ? 4.963 12.978 19.192 1.00 93.00 92 SER A C 1
ATOM 708 O O . SER A 1 92 ? 5.075 13.254 20.394 1.00 93.00 92 SER A O 1
ATOM 710 N N . LEU A 1 93 ? 4.121 12.096 18.677 1.00 94.44 93 LEU A N 1
ATOM 711 C CA . LEU A 1 93 ? 3.001 11.450 19.305 1.00 94.44 93 LEU A CA 1
ATOM 712 C C . LEU A 1 93 ? 2.956 10.047 18.726 1.00 94.44 93 LEU A C 1
ATOM 714 O O . LEU A 1 93 ? 2.882 9.859 17.512 1.00 94.44 93 LEU A O 1
ATOM 718 N N . GLU A 1 94 ? 2.992 9.070 19.607 1.00 96.19 94 GLU A N 1
ATOM 719 C CA . GLU A 1 94 ? 2.960 7.660 19.263 1.00 96.19 94 GLU A CA 1
ATOM 720 C C . GLU A 1 94 ? 1.738 7.046 19.932 1.00 96.19 94 GLU A C 1
ATOM 722 O O . GLU A 1 94 ? 1.322 7.472 21.015 1.00 96.19 94 GLU A O 1
ATOM 727 N N . ALA A 1 95 ? 1.160 6.037 19.300 1.00 97.12 95 ALA A N 1
ATOM 728 C CA . ALA A 1 95 ? 0.015 5.325 19.828 1.00 97.12 95 ALA A CA 1
ATOM 729 C C . ALA A 1 95 ? 0.259 3.820 19.789 1.00 97.12 95 ALA A C 1
ATOM 731 O O . ALA A 1 95 ? 0.676 3.267 18.771 1.00 97.12 95 ALA A O 1
ATOM 732 N N . TYR A 1 96 ? -0.023 3.165 20.911 1.00 97.44 96 TYR A N 1
ATOM 733 C CA . TYR A 1 96 ? -0.049 1.716 21.038 1.00 97.44 96 TYR A CA 1
ATOM 734 C C . TYR A 1 96 ? -1.495 1.246 21.181 1.00 97.44 96 TYR A C 1
ATOM 736 O O . TYR A 1 96 ? -2.212 1.664 22.093 1.00 97.44 96 TYR A O 1
ATOM 744 N N . PHE A 1 97 ? -1.922 0.387 20.264 1.00 97.44 97 PHE A N 1
ATOM 745 C CA . PHE A 1 97 ? -3.302 -0.038 20.091 1.00 97.44 97 PHE A CA 1
ATOM 746 C C . PHE A 1 97 ? -3.476 -1.478 20.555 1.00 97.44 97 PHE A C 1
ATOM 748 O O . PHE A 1 97 ? -2.848 -2.390 20.017 1.00 97.44 97 PHE A O 1
ATOM 755 N N . LEU A 1 98 ? -4.390 -1.676 21.498 1.00 96.75 98 LEU A N 1
ATOM 756 C CA . LEU A 1 98 ? -4.875 -2.977 21.939 1.00 96.75 98 LEU A CA 1
ATOM 757 C C . LEU A 1 98 ? -6.400 -3.055 21.744 1.00 96.75 98 LEU A C 1
ATOM 759 O O . LEU A 1 98 ? -7.058 -2.029 21.533 1.00 96.75 98 LEU A O 1
ATOM 763 N N . PRO A 1 99 ? -7.001 -4.252 21.833 1.00 95.38 99 PRO A N 1
ATOM 764 C CA . PRO A 1 99 ? -8.449 -4.392 21.824 1.00 95.38 99 PRO A CA 1
ATOM 765 C C . PRO A 1 99 ? -9.082 -3.587 22.966 1.00 95.38 99 PRO A C 1
ATOM 767 O O . PRO A 1 99 ? -8.775 -3.795 24.140 1.00 95.38 99 PRO A O 1
ATOM 770 N N . GLY A 1 100 ? -9.951 -2.644 22.608 1.00 92.56 100 GLY A N 1
ATOM 771 C CA . GLY A 1 100 ? -10.696 -1.800 23.541 1.00 92.56 100 GLY A CA 1
ATOM 772 C C . GLY A 1 100 ? -9.894 -0.707 24.259 1.00 92.56 100 GLY A C 1
ATOM 773 O O . GLY A 1 100 ? -10.434 -0.038 25.146 1.00 92.56 100 GLY A O 1
ATOM 774 N N . ILE A 1 101 ? -8.610 -0.511 23.936 1.00 95.50 101 ILE A N 1
ATOM 775 C CA . ILE A 1 101 ? -7.792 0.520 24.584 1.00 95.50 101 ILE A CA 1
ATOM 776 C C . ILE A 1 101 ? -6.629 0.988 23.705 1.00 95.50 101 ILE A C 1
ATOM 778 O O . ILE A 1 101 ? -5.979 0.205 23.021 1.00 95.50 101 ILE A O 1
ATOM 782 N N . THR A 1 102 ? -6.347 2.287 23.730 1.00 96.75 102 THR A N 1
ATOM 783 C CA . THR A 1 102 ? -5.211 2.903 23.033 1.00 96.75 102 THR A CA 1
ATOM 784 C C . THR A 1 102 ? -4.410 3.756 24.006 1.00 96.75 102 THR A C 1
ATOM 786 O O . THR A 1 102 ? -4.969 4.607 24.703 1.00 96.75 102 THR A O 1
ATOM 789 N N . TYR A 1 103 ? -3.101 3.532 24.055 1.00 96.75 103 TYR A N 1
ATOM 790 C CA . TYR A 1 103 ? -2.157 4.278 24.880 1.00 96.75 103 TYR A CA 1
ATOM 791 C C . TYR A 1 103 ? -1.412 5.288 24.019 1.00 96.75 103 TYR A C 1
ATOM 793 O O . TYR A 1 103 ? -0.843 4.911 22.999 1.00 96.75 103 TYR A O 1
ATOM 801 N N . PHE A 1 104 ? -1.381 6.545 24.449 1.00 96.75 104 PHE A N 1
ATOM 802 C CA . PHE A 1 104 ? -0.674 7.611 23.749 1.00 96.75 104 PHE A CA 1
ATOM 803 C C . PHE A 1 104 ? 0.602 7.976 24.489 1.00 96.75 104 PHE A C 1
ATOM 805 O O . PHE A 1 104 ? 0.589 8.182 25.708 1.00 96.75 104 PHE A O 1
ATOM 812 N N . TYR A 1 105 ? 1.687 8.101 23.736 1.00 95.56 105 TYR A N 1
ATOM 813 C CA . TYR A 1 105 ? 3.001 8.478 24.224 1.00 95.56 105 TYR A CA 1
ATOM 814 C C . TYR A 1 105 ? 3.438 9.768 23.543 1.00 95.56 105 TYR A C 1
ATOM 816 O O . TYR A 1 105 ? 3.356 9.896 22.325 1.00 95.56 105 TYR A O 1
ATOM 824 N N . GLN A 1 106 ? 3.913 10.730 24.327 1.00 93.75 106 GLN A N 1
ATOM 825 C CA . GLN A 1 106 ? 4.503 11.960 23.815 1.00 93.75 106 GLN A CA 1
ATOM 826 C C . GLN A 1 106 ? 5.948 12.036 24.294 1.00 93.75 106 GLN A C 1
ATOM 828 O O . GLN A 1 106 ? 6.215 11.990 25.499 1.00 93.75 106 GLN A O 1
ATOM 833 N N . LYS A 1 107 ? 6.894 12.121 23.350 1.00 85.88 107 LYS A N 1
ATOM 834 C CA . LYS A 1 107 ? 8.341 12.102 23.638 1.00 85.88 107 LYS A CA 1
ATOM 835 C C . LYS A 1 107 ? 8.746 10.935 24.561 1.00 85.88 107 LYS A C 1
ATOM 837 O O . LYS A 1 107 ? 9.474 11.126 25.537 1.00 85.88 107 LYS A O 1
ATOM 842 N N . GLY A 1 108 ? 8.214 9.739 24.293 1.00 83.25 108 GLY A N 1
ATOM 843 C CA . GLY A 1 108 ? 8.509 8.508 25.036 1.00 83.25 108 GLY A CA 1
ATOM 844 C C . GLY A 1 108 ? 7.854 8.375 26.418 1.00 83.25 108 GLY A C 1
ATOM 845 O O . GLY A 1 108 ? 8.113 7.398 27.120 1.00 83.25 108 GLY A O 1
ATOM 846 N N . LYS A 1 109 ? 7.007 9.322 26.843 1.00 89.38 109 LYS A N 1
ATOM 847 C CA . LYS A 1 109 ? 6.243 9.222 28.097 1.00 89.38 109 LYS A CA 1
ATOM 848 C C . LYS A 1 109 ? 4.775 8.984 27.798 1.00 89.38 109 LYS A C 1
ATOM 850 O O . LYS A 1 109 ? 4.207 9.680 26.967 1.00 89.38 109 LYS A O 1
ATOM 855 N N . GLN A 1 110 ? 4.162 8.033 28.499 1.00 90.69 110 GLN A N 1
ATOM 856 C CA . GLN A 1 110 ? 2.723 7.813 28.387 1.00 90.69 110 GLN A CA 1
ATOM 857 C C . GLN A 1 110 ? 1.978 9.045 28.912 1.00 90.69 110 GLN A C 1
ATOM 859 O O . GLN A 1 110 ? 2.143 9.420 30.074 1.00 90.69 110 GLN A O 1
ATOM 864 N N . THR A 1 111 ? 1.162 9.658 28.060 1.00 91.44 111 THR A N 1
ATOM 865 C CA . THR A 1 111 ? 0.447 10.900 28.379 1.00 91.44 111 THR A CA 1
ATOM 866 C C . THR A 1 111 ? -0.992 10.618 28.784 1.00 91.44 111 THR A C 1
ATOM 868 O O . THR A 1 111 ? -1.440 11.074 29.832 1.00 91.44 111 THR A O 1
ATOM 871 N N . TYR A 1 112 ? -1.722 9.860 27.967 1.00 91.56 112 TYR A N 1
ATOM 872 C CA . TYR A 1 112 ? -3.125 9.541 28.212 1.00 91.56 112 TYR A CA 1
ATOM 873 C C . TYR A 1 112 ? -3.526 8.215 27.564 1.00 91.56 112 TYR A C 1
ATOM 875 O O . TYR A 1 112 ? -2.779 7.606 26.795 1.00 91.56 112 TYR A O 1
ATOM 883 N N . THR A 1 113 ? -4.717 7.742 27.919 1.00 94.62 113 THR A N 1
ATOM 884 C CA . THR A 1 113 ? -5.259 6.468 27.452 1.00 94.62 113 THR A CA 1
ATOM 885 C C . THR A 1 113 ? -6.722 6.646 27.088 1.00 94.62 113 THR A C 1
ATOM 887 O O . THR A 1 113 ? -7.486 7.228 27.857 1.00 94.62 113 THR A O 1
ATOM 890 N N . VAL A 1 114 ? -7.109 6.125 25.929 1.00 93.69 114 VAL A N 1
ATOM 891 C CA . VAL A 1 114 ? -8.486 6.157 25.432 1.00 93.69 114 VAL A CA 1
ATOM 892 C C . VAL A 1 114 ? -9.026 4.736 25.441 1.00 93.69 114 VAL A C 1
ATOM 894 O O . VAL A 1 114 ? -8.409 3.834 24.879 1.00 93.69 114 VAL A O 1
ATOM 897 N N . LYS A 1 115 ? -10.164 4.525 26.104 1.00 92.06 115 LYS A N 1
ATOM 898 C CA . LYS A 1 115 ? -10.888 3.251 26.061 1.00 92.06 115 LYS A CA 1
ATOM 899 C C . LYS A 1 115 ? -11.881 3.267 24.905 1.00 92.06 115 LYS A C 1
ATOM 901 O O . LYS A 1 115 ? -12.483 4.300 24.629 1.00 92.06 115 LYS A O 1
ATOM 906 N N . SER A 1 116 ? -12.075 2.119 24.275 1.00 88.06 116 SER A N 1
ATOM 907 C CA . SER A 1 116 ? -13.042 1.913 23.203 1.00 88.06 116 SER A CA 1
ATOM 908 C C . SER A 1 116 ? -13.800 0.602 23.412 1.00 88.06 116 SER A C 1
ATOM 910 O O . SER A 1 116 ? -13.366 -0.300 24.125 1.00 88.06 116 SER A O 1
ATOM 912 N N . SER A 1 117 ? -14.956 0.489 22.775 1.00 85.62 117 SER A N 1
ATOM 913 C CA . SER A 1 117 ? -15.776 -0.728 22.703 1.00 85.62 117 SER A CA 1
ATOM 914 C C . SER A 1 117 ? -15.323 -1.690 21.597 1.00 85.62 117 SER A C 1
ATOM 916 O O . SER A 1 117 ? -15.970 -2.709 21.351 1.00 85.62 117 SER A O 1
ATOM 918 N N . THR A 1 118 ? -14.238 -1.370 20.886 1.00 90.56 118 THR A N 1
ATOM 919 C CA . THR A 1 118 ? -13.808 -2.102 19.692 1.00 90.56 118 THR A CA 1
ATOM 920 C C . THR A 1 118 ? -13.169 -3.448 20.063 1.00 90.56 118 THR A C 1
ATOM 922 O O . THR A 1 118 ? -12.258 -3.482 20.890 1.00 90.56 118 THR A O 1
ATOM 925 N N . PRO A 1 119 ? -13.571 -4.568 19.430 1.00 91.19 119 PRO A N 1
ATOM 926 C CA . PRO A 1 119 ? -13.031 -5.892 19.761 1.00 91.19 119 PRO A CA 1
ATOM 927 C C . PRO A 1 119 ? -11.616 -6.147 19.214 1.00 91.19 119 PRO A C 1
ATOM 929 O O . PRO A 1 119 ? -11.012 -7.166 19.533 1.00 91.19 119 PRO A O 1
ATOM 932 N N . TYR A 1 120 ? -11.086 -5.230 18.402 1.00 94.69 120 TYR A N 1
ATOM 933 C CA . TYR A 1 120 ? -9.727 -5.252 17.857 1.00 94.69 120 TYR A CA 1
ATOM 934 C C . TYR A 1 120 ? -9.047 -3.903 18.107 1.00 94.69 120 TYR A C 1
ATOM 936 O O . TYR A 1 120 ? -9.695 -2.948 18.559 1.00 94.69 120 TYR A O 1
ATOM 944 N N . ALA A 1 121 ? -7.749 -3.825 17.804 1.00 96.12 121 ALA A N 1
ATOM 945 C CA . ALA A 1 121 ? -7.012 -2.569 17.812 1.00 96.12 121 ALA A CA 1
ATOM 946 C C . ALA A 1 121 ? -7.707 -1.533 16.910 1.00 96.12 121 ALA A C 1
ATOM 948 O O . ALA A 1 121 ? -8.123 -1.851 15.795 1.00 96.12 121 ALA A O 1
ATOM 949 N N . ALA A 1 122 ? -7.787 -0.278 17.363 1.00 96.31 122 ALA A N 1
ATOM 950 C CA . ALA A 1 122 ? -8.375 0.837 16.607 1.00 96.31 122 ALA A CA 1
ATOM 951 C C . ALA A 1 122 ? -7.504 1.303 15.414 1.00 96.31 122 ALA A C 1
ATOM 953 O O . ALA A 1 122 ? -7.623 2.427 14.937 1.00 96.31 122 ALA A O 1
ATOM 954 N N . LEU A 1 123 ? -6.617 0.428 14.935 1.00 97.25 123 LEU A N 1
ATOM 955 C CA . LEU A 1 123 ? -5.714 0.623 13.815 1.00 97.25 123 LEU A CA 1
ATOM 956 C C . LEU A 1 123 ? -5.966 -0.504 12.808 1.00 97.25 123 LEU A C 1
ATOM 958 O O . LEU A 1 123 ? -5.704 -1.675 13.087 1.00 97.25 123 LEU A O 1
ATOM 962 N N . VAL A 1 124 ? -6.499 -0.158 11.640 1.00 97.31 124 VAL A N 1
ATOM 963 C CA . VAL A 1 124 ? -6.935 -1.127 10.629 1.00 97.31 124 VAL A CA 1
ATOM 964 C C . VAL A 1 124 ? -5.975 -1.121 9.439 1.00 97.31 124 VAL A C 1
ATOM 966 O O . VAL A 1 124 ? -5.732 -0.059 8.869 1.00 97.31 124 VAL A O 1
ATOM 969 N N . PRO A 1 125 ? -5.436 -2.278 9.018 1.00 96.94 125 PRO A N 1
ATOM 970 C CA . PRO A 1 125 ? -4.515 -2.344 7.896 1.00 96.94 125 PRO A CA 1
ATOM 971 C C . PRO A 1 125 ? -5.277 -2.516 6.568 1.00 96.94 125 PRO A C 1
ATOM 973 O O . PRO A 1 125 ? -6.081 -3.432 6.387 1.00 96.94 125 PRO A O 1
ATOM 976 N N . ILE A 1 126 ? -4.983 -1.650 5.602 1.00 96.56 126 ILE A N 1
ATOM 977 C CA . ILE A 1 126 ? -5.409 -1.726 4.203 1.00 96.56 126 ILE A CA 1
ATOM 978 C C . ILE A 1 126 ? -4.274 -2.362 3.400 1.00 96.56 126 ILE A C 1
ATOM 980 O O . ILE A 1 126 ? -3.293 -1.710 3.039 1.00 96.56 126 ILE A O 1
ATOM 984 N N . ILE A 1 127 ? -4.393 -3.664 3.142 1.00 95.06 127 ILE A N 1
ATOM 985 C CA . ILE A 1 127 ? -3.279 -4.480 2.650 1.00 95.06 127 ILE A CA 1
ATOM 986 C C . ILE A 1 127 ? -3.391 -4.730 1.145 1.00 95.06 127 ILE A C 1
ATOM 988 O O . ILE A 1 127 ? -4.397 -5.248 0.651 1.00 95.06 127 ILE A O 1
ATOM 992 N N . HIS A 1 128 ? -2.309 -4.470 0.410 1.00 94.88 128 HIS A N 1
ATOM 993 C CA . HIS A 1 128 ? -2.195 -4.834 -0.996 1.00 94.88 128 HIS A CA 1
ATOM 994 C C . HIS A 1 128 ? -1.480 -6.182 -1.173 1.00 94.88 128 HIS A C 1
ATOM 996 O O . HIS A 1 128 ? -0.312 -6.353 -0.825 1.00 94.88 128 HIS A O 1
ATOM 1002 N N . ARG A 1 129 ? -2.168 -7.140 -1.807 1.00 91.44 129 ARG A N 1
ATOM 1003 C CA . ARG A 1 129 ? -1.632 -8.464 -2.178 1.00 91.44 129 ARG A CA 1
ATOM 1004 C C . ARG A 1 129 ? -1.022 -9.239 -0.982 1.00 91.44 129 ARG A C 1
ATOM 1006 O O . ARG A 1 129 ? 0.161 -9.595 -1.042 1.00 91.44 129 ARG A O 1
ATOM 1013 N N . PRO A 1 130 ? -1.816 -9.525 0.071 1.00 91.00 130 PRO A N 1
ATOM 1014 C CA . PRO A 1 130 ? -1.390 -10.372 1.186 1.00 91.00 130 PRO A CA 1
ATOM 1015 C C . PRO A 1 130 ? -1.035 -11.789 0.718 1.00 91.00 130 PRO A C 1
ATOM 1017 O O . PRO A 1 130 ? -1.549 -12.283 -0.290 1.00 91.00 130 PRO A O 1
ATOM 1020 N N . ASP A 1 131 ? -0.136 -12.434 1.454 1.00 88.00 131 ASP A N 1
ATOM 1021 C CA . ASP A 1 131 ? 0.329 -13.807 1.237 1.00 88.00 131 ASP A CA 1
ATOM 1022 C C . ASP A 1 131 ? 0.586 -14.455 2.607 1.00 88.00 131 ASP A C 1
ATOM 1024 O O . ASP A 1 131 ? 0.925 -13.753 3.559 1.00 88.00 131 ASP A O 1
ATOM 1028 N N . ALA A 1 132 ? 0.494 -15.780 2.725 1.00 86.00 132 ALA A N 1
ATOM 1029 C CA . ALA A 1 132 ? 0.681 -16.484 4.000 1.00 86.00 132 ALA A CA 1
ATOM 1030 C C . ALA A 1 132 ? 2.059 -16.202 4.630 1.00 86.00 132 ALA A C 1
ATOM 1032 O O . ALA A 1 132 ? 2.198 -16.127 5.846 1.00 86.00 132 ALA A O 1
ATOM 1033 N N . LYS A 1 133 ? 3.083 -15.984 3.792 1.00 90.19 133 LYS A N 1
ATOM 1034 C CA . LYS A 1 133 ? 4.433 -15.600 4.235 1.00 90.19 133 LYS A CA 1
ATOM 1035 C C . LYS A 1 133 ? 4.573 -14.105 4.553 1.00 90.19 133 LYS A C 1
ATOM 1037 O O . LYS A 1 133 ? 5.499 -13.716 5.261 1.00 90.19 133 LYS A O 1
ATOM 1042 N N . ARG A 1 134 ? 3.728 -13.250 3.971 1.00 89.31 134 ARG A N 1
ATOM 1043 C CA . ARG A 1 134 ? 3.781 -11.787 4.113 1.00 89.31 134 ARG A CA 1
ATOM 1044 C C . ARG A 1 134 ? 2.373 -11.247 4.372 1.00 89.31 134 ARG A C 1
ATOM 1046 O O . ARG A 1 134 ? 1.706 -10.838 3.418 1.00 89.31 134 ARG A O 1
ATOM 1053 N N . PRO A 1 135 ? 1.941 -11.223 5.644 1.00 89.88 135 PRO A N 1
ATOM 1054 C CA . PRO A 1 135 ? 0.608 -10.761 6.020 1.00 89.88 135 PRO A CA 1
ATOM 1055 C C . PRO A 1 135 ? 0.331 -9.319 5.586 1.00 89.88 135 PRO A C 1
ATOM 1057 O O . PRO A 1 135 ? -0.732 -9.055 5.048 1.00 89.88 135 PRO A O 1
ATOM 1060 N N . PHE A 1 136 ? 1.321 -8.423 5.685 1.00 92.38 136 PHE A N 1
ATOM 1061 C CA . PHE A 1 136 ? 1.246 -7.030 5.209 1.00 92.38 136 PHE A CA 1
ATOM 1062 C C . PHE A 1 136 ? 1.402 -6.859 3.688 1.00 92.38 136 PHE A C 1
ATOM 1064 O O . PHE A 1 136 ? 1.515 -5.746 3.182 1.00 92.38 136 PHE A O 1
ATOM 1071 N N . GLY A 1 137 ? 1.412 -7.960 2.939 1.00 92.75 137 GLY A N 1
ATOM 1072 C CA . GLY A 1 137 ? 1.360 -7.934 1.488 1.00 92.75 137 GLY A CA 1
ATOM 1073 C C . GLY A 1 137 ? 2.651 -7.521 0.792 1.00 92.75 137 GLY A C 1
ATOM 1074 O O . GLY A 1 137 ? 3.765 -7.808 1.251 1.00 92.75 137 GLY A O 1
ATOM 1075 N N . ARG A 1 138 ? 2.500 -6.960 -0.412 1.00 92.75 138 ARG A N 1
ATOM 1076 C CA . ARG A 1 138 ? 3.616 -6.566 -1.282 1.00 92.75 138 ARG A CA 1
ATOM 1077 C C . ARG A 1 138 ? 3.300 -5.291 -2.053 1.00 92.75 138 ARG A C 1
ATOM 1079 O O . ARG A 1 138 ? 2.250 -5.183 -2.679 1.00 92.75 138 ARG A O 1
ATOM 1086 N N . SER A 1 139 ? 4.274 -4.394 -2.106 1.00 93.44 139 SER A N 1
ATOM 1087 C CA . SER A 1 139 ? 4.246 -3.209 -2.958 1.00 93.44 139 SER A CA 1
ATOM 1088 C C . SER A 1 139 ? 4.038 -3.566 -4.432 1.00 93.44 139 SER A C 1
ATOM 1090 O O . SER A 1 139 ? 4.484 -4.611 -4.922 1.00 93.44 139 SER A O 1
ATOM 1092 N N . ARG A 1 140 ? 3.375 -2.663 -5.156 1.00 92.50 140 ARG A N 1
ATOM 1093 C CA . ARG A 1 140 ? 3.288 -2.691 -6.616 1.00 92.50 140 ARG A CA 1
ATOM 1094 C C . ARG A 1 140 ? 4.630 -2.361 -7.273 1.00 92.50 140 ARG A C 1
ATOM 1096 O O . ARG A 1 140 ? 4.856 -2.807 -8.401 1.00 92.50 140 ARG A O 1
ATOM 1103 N N . ILE A 1 141 ? 5.494 -1.616 -6.582 1.00 93.62 141 ILE A N 1
ATOM 1104 C CA . ILE A 1 141 ? 6.844 -1.258 -7.021 1.00 93.62 141 ILE A CA 1
ATOM 1105 C C . ILE A 1 141 ? 7.774 -2.433 -6.706 1.00 93.62 141 ILE A C 1
ATOM 1107 O O . ILE A 1 141 ? 8.212 -2.643 -5.574 1.00 93.62 141 ILE A O 1
ATOM 1111 N N . THR A 1 142 ? 8.063 -3.244 -7.722 1.00 93.56 142 THR A N 1
ATOM 1112 C CA . THR A 1 142 ? 8.935 -4.413 -7.566 1.00 93.56 142 THR A CA 1
ATOM 1113 C C . THR A 1 142 ? 10.413 -4.019 -7.615 1.00 93.56 142 THR A C 1
ATOM 1115 O O . THR A 1 142 ? 10.795 -2.945 -8.086 1.00 93.56 142 THR A O 1
ATOM 1118 N N . ARG A 1 143 ? 11.285 -4.929 -7.160 1.00 93.88 143 ARG A N 1
ATOM 1119 C CA . ARG A 1 143 ? 12.742 -4.779 -7.314 1.00 93.88 143 ARG A CA 1
ATOM 1120 C C . ARG A 1 143 ? 13.155 -4.659 -8.783 1.00 93.88 143 ARG A C 1
ATOM 1122 O O . ARG A 1 143 ? 14.060 -3.887 -9.079 1.00 93.88 143 ARG A O 1
ATOM 1129 N N . ALA A 1 144 ? 12.460 -5.355 -9.682 1.00 94.88 144 ALA A N 1
ATOM 1130 C CA . ALA A 1 144 ? 12.686 -5.257 -11.119 1.00 94.88 144 ALA A CA 1
ATOM 1131 C C . ALA A 1 144 ? 12.270 -3.881 -11.671 1.00 94.88 144 ALA A C 1
ATOM 1133 O O . ALA A 1 144 ? 13.057 -3.255 -12.376 1.00 94.88 144 ALA A O 1
ATOM 1134 N N . CYS A 1 145 ? 11.109 -3.342 -11.271 1.00 94.50 145 CYS A N 1
ATOM 1135 C CA . CYS A 1 145 ? 10.711 -1.975 -11.633 1.00 94.50 145 CYS A CA 1
ATOM 1136 C C . CYS A 1 145 ? 11.763 -0.938 -11.203 1.00 94.50 145 CYS A C 1
ATOM 1138 O O . CYS A 1 145 ? 12.165 -0.102 -12.009 1.00 94.50 145 CYS A O 1
ATOM 1140 N N . MET A 1 146 ? 12.252 -1.019 -9.958 1.00 96.00 146 MET A N 1
ATOM 1141 C CA . MET A 1 146 ? 13.314 -0.126 -9.474 1.00 96.00 146 MET A CA 1
ATOM 1142 C C . MET A 1 146 ? 14.621 -0.302 -10.250 1.00 96.00 146 MET A C 1
ATOM 1144 O O . MET A 1 146 ? 15.313 0.678 -10.512 1.00 96.00 146 MET A O 1
ATOM 1148 N N . TYR A 1 147 ? 14.976 -1.533 -10.622 1.00 97.06 147 TYR A N 1
ATOM 1149 C CA . TYR A 1 147 ? 16.160 -1.790 -11.436 1.00 97.06 147 TYR A CA 1
ATOM 1150 C C . TYR A 1 147 ? 16.059 -1.100 -12.800 1.00 97.06 147 TYR A C 1
ATOM 1152 O O . TYR A 1 147 ? 16.964 -0.348 -13.154 1.00 97.06 147 TYR A O 1
ATOM 1160 N N . TYR A 1 148 ? 14.957 -1.293 -13.532 1.00 96.44 148 TYR A N 1
ATOM 1161 C CA . TYR A 1 148 ? 14.786 -0.696 -14.859 1.00 96.44 148 TYR A CA 1
ATOM 1162 C C . TYR A 1 148 ? 14.699 0.831 -14.816 1.00 96.44 148 TYR A C 1
ATOM 1164 O O . TYR A 1 148 ? 15.270 1.485 -15.684 1.00 96.44 148 TYR A O 1
ATOM 1172 N N . GLN A 1 149 ? 14.072 1.408 -13.784 1.00 95.19 149 GLN A N 1
ATOM 1173 C CA . GLN A 1 149 ? 14.061 2.860 -13.591 1.00 95.19 149 GLN A CA 1
ATOM 1174 C C . GLN A 1 149 ? 15.482 3.403 -13.365 1.00 95.19 149 GLN A C 1
ATOM 1176 O O . GLN A 1 149 ? 15.892 4.355 -14.027 1.00 95.19 149 GLN A O 1
ATOM 1181 N N . ASN A 1 150 ? 16.265 2.763 -12.490 1.00 96.38 150 ASN A N 1
ATOM 1182 C CA . ASN A 1 150 ? 17.652 3.161 -12.245 1.00 96.38 150 ASN A CA 1
ATOM 1183 C C . ASN A 1 150 ? 18.538 2.949 -13.479 1.00 96.38 150 ASN A C 1
ATOM 1185 O O . ASN A 1 150 ? 19.455 3.730 -13.729 1.00 96.38 150 ASN A O 1
ATOM 1189 N N . TYR A 1 151 ? 18.283 1.889 -14.246 1.00 95.94 151 TYR A N 1
ATOM 1190 C CA . TYR A 1 151 ? 18.986 1.615 -15.491 1.00 95.94 151 TYR A CA 1
ATOM 1191 C C . TYR A 1 151 ? 18.699 2.700 -16.536 1.00 95.94 151 TYR A C 1
ATOM 1193 O O . TYR A 1 151 ? 19.644 3.272 -17.072 1.00 95.94 151 TYR A O 1
ATOM 1201 N N . ALA A 1 152 ? 17.430 3.072 -16.731 1.00 95.19 152 ALA A N 1
ATOM 1202 C CA . ALA A 1 152 ? 17.036 4.175 -17.606 1.00 95.19 152 ALA A CA 1
ATOM 1203 C C . ALA A 1 152 ? 17.679 5.506 -17.181 1.00 95.19 152 ALA A C 1
ATOM 1205 O O . ALA A 1 152 ? 18.253 6.196 -18.021 1.00 95.19 152 ALA A O 1
ATOM 1206 N N . LYS A 1 153 ? 17.667 5.825 -15.877 1.00 95.94 153 LYS A N 1
ATOM 1207 C CA . LYS A 1 153 ? 18.339 7.013 -15.326 1.00 95.94 153 LYS A CA 1
ATOM 1208 C C . LYS A 1 153 ? 19.821 7.055 -15.714 1.00 95.94 153 LYS A C 1
ATOM 1210 O O . LYS A 1 153 ? 20.275 8.046 -16.270 1.00 95.94 153 LYS A O 1
ATOM 1215 N N . ARG A 1 154 ? 20.561 5.965 -15.482 1.00 94.88 154 ARG A N 1
ATOM 1216 C CA . ARG A 1 154 ? 21.992 5.879 -15.834 1.00 94.88 154 ARG A CA 1
ATOM 1217 C C . ARG A 1 154 ? 22.234 6.012 -17.335 1.00 94.88 154 ARG A C 1
ATOM 1219 O O . ARG A 1 154 ? 23.257 6.558 -17.734 1.00 94.88 154 ARG A O 1
ATOM 1226 N N . THR A 1 155 ? 21.338 5.480 -18.163 1.00 93.69 155 THR A N 1
ATOM 1227 C CA . THR A 1 155 ? 21.431 5.605 -19.622 1.00 93.69 155 THR A CA 1
ATOM 1228 C C . THR A 1 155 ? 21.247 7.053 -20.069 1.00 93.69 155 THR A C 1
ATOM 1230 O O . THR A 1 155 ? 22.022 7.511 -20.903 1.00 93.69 155 THR A O 1
ATOM 1233 N N . LEU A 1 156 ? 20.289 7.782 -19.486 1.00 92.88 156 LEU A N 1
ATOM 1234 C CA . LEU A 1 156 ? 20.085 9.210 -19.755 1.00 92.88 156 LEU A CA 1
ATOM 1235 C C . LEU A 1 156 ? 21.285 10.047 -19.296 1.00 92.88 156 LEU A C 1
ATOM 1237 O O . LEU A 1 156 ? 21.834 10.793 -20.092 1.00 92.88 156 LEU A O 1
ATOM 1241 N N . GLU A 1 157 ? 21.782 9.834 -18.074 1.00 93.31 157 GLU A N 1
ATOM 1242 C CA . GLU A 1 157 ? 22.971 10.539 -17.566 1.00 93.31 157 GLU A CA 1
ATOM 1243 C C . GLU A 1 157 ? 24.200 10.317 -18.465 1.00 93.31 157 GLU A C 1
ATOM 1245 O O . GLU A 1 157 ? 24.931 11.251 -18.783 1.00 93.31 157 GLU A O 1
ATOM 1250 N N . ARG A 1 158 ? 24.427 9.078 -18.923 1.00 90.12 158 ARG A N 1
ATOM 1251 C CA . ARG A 1 158 ? 25.517 8.767 -19.864 1.00 90.12 158 ARG A CA 1
ATOM 1252 C C . ARG A 1 158 ? 25.301 9.403 -21.229 1.00 90.12 158 ARG A C 1
ATOM 1254 O O . ARG A 1 158 ? 26.273 9.812 -21.850 1.00 90.12 158 ARG A O 1
ATOM 1261 N N . SER A 1 159 ? 24.055 9.451 -21.689 1.00 90.06 159 SER A N 1
ATOM 1262 C CA . SER A 1 159 ? 23.682 10.105 -22.937 1.00 90.06 159 SER A CA 1
ATOM 1263 C C . SER A 1 159 ? 24.008 11.596 -22.875 1.00 90.06 159 SER A C 1
ATOM 1265 O O . SER A 1 159 ? 24.665 12.099 -23.779 1.00 90.06 159 SER A O 1
ATOM 1267 N N . ASP A 1 160 ? 23.637 12.284 -21.797 1.00 88.56 160 ASP A N 1
ATOM 1268 C CA . ASP A 1 160 ? 23.914 13.715 -21.632 1.00 88.56 160 ASP A CA 1
ATOM 1269 C C . ASP A 1 160 ? 25.422 13.996 -21.578 1.00 88.56 160 ASP A C 1
ATOM 1271 O O . ASP A 1 160 ? 25.916 14.863 -22.294 1.00 88.56 160 ASP A O 1
ATOM 1275 N N . ILE A 1 161 ? 26.185 13.187 -20.834 1.00 86.81 161 ILE A N 1
ATOM 1276 C CA . ILE A 1 161 ? 27.651 13.297 -20.800 1.00 86.81 161 ILE A CA 1
ATOM 1277 C C . ILE A 1 161 ? 28.243 13.090 -22.201 1.00 86.81 161 ILE A C 1
ATOM 1279 O O . ILE A 1 161 ? 29.065 13.882 -22.655 1.00 86.81 161 ILE A O 1
ATOM 1283 N N . SER A 1 162 ? 27.821 12.044 -22.919 1.00 84.19 162 SER A N 1
ATOM 1284 C CA . SER A 1 162 ? 28.270 11.800 -24.293 1.00 84.19 162 SER A CA 1
ATOM 1285 C C . SER A 1 162 ? 27.903 12.967 -25.217 1.00 84.19 162 SER A C 1
ATOM 1287 O O . SER A 1 162 ? 28.746 13.383 -26.010 1.00 84.19 162 SER A O 1
ATOM 1289 N N . ALA A 1 163 ? 26.688 13.521 -25.090 1.00 83.75 163 ALA A N 1
ATOM 1290 C CA . ALA A 1 163 ? 26.193 14.687 -25.830 1.00 83.75 163 ALA A CA 1
ATOM 1291 C C . ALA A 1 163 ? 27.133 15.895 -25.693 1.00 83.75 163 ALA A C 1
ATOM 1293 O O . ALA A 1 163 ? 27.477 16.527 -26.696 1.00 83.75 163 ALA A O 1
ATOM 1294 N N . GLU A 1 164 ? 27.614 16.168 -24.478 1.00 80.75 164 GLU A N 1
ATOM 1295 C CA . GLU A 1 164 ? 28.589 17.232 -24.221 1.00 80.75 164 GLU A CA 1
ATOM 1296 C C . GLU A 1 164 ? 29.901 17.010 -24.989 1.00 80.75 164 GLU A C 1
ATOM 1298 O O . GLU A 1 164 ? 30.405 17.941 -25.621 1.00 80.75 164 GLU A O 1
ATOM 1303 N N . PHE A 1 165 ? 30.424 15.780 -25.046 1.00 74.62 165 PHE A N 1
ATOM 1304 C CA . PHE A 1 165 ? 31.631 15.481 -25.830 1.00 74.62 165 PHE A CA 1
ATOM 1305 C C . PHE A 1 165 ? 31.432 15.661 -27.346 1.00 74.62 165 PHE A C 1
ATOM 1307 O O . PHE A 1 165 ? 32.385 16.029 -28.034 1.00 74.62 165 PHE A O 1
ATOM 1314 N N . TYR A 1 166 ? 30.218 15.480 -27.888 1.00 70.38 166 TYR A N 1
ATOM 1315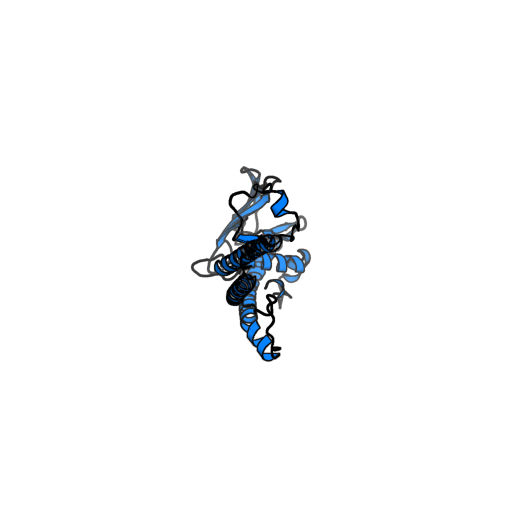 C CA . TYR A 1 166 ? 29.954 15.796 -29.304 1.00 70.38 166 TYR A CA 1
ATOM 1316 C C . TYR A 1 166 ? 30.029 17.285 -29.607 1.00 70.38 166 TYR A C 1
ATOM 1318 O O . TYR A 1 166 ? 30.419 17.652 -30.717 1.00 70.38 166 TYR A O 1
ATOM 1326 N N . SER A 1 167 ? 29.671 18.140 -28.647 1.00 71.25 167 SER A N 1
ATOM 1327 C CA . SER A 1 167 ? 29.747 19.591 -28.839 1.00 71.25 167 SER A CA 1
ATOM 1328 C C . SER A 1 167 ? 31.192 20.092 -28.993 1.00 71.25 167 SER A C 1
ATOM 1330 O O . SER A 1 167 ? 31.412 21.141 -29.598 1.00 71.25 167 SER A O 1
ATOM 1332 N N . PHE A 1 168 ? 32.180 19.296 -28.558 1.00 72.62 168 PHE A N 1
ATOM 1333 C CA . PHE A 1 168 ? 33.612 19.585 -28.672 1.00 72.62 168 PHE A CA 1
ATOM 1334 C C . PHE A 1 168 ? 34.369 18.470 -29.418 1.00 72.62 168 PHE A C 1
ATOM 1336 O O . PHE A 1 168 ? 35.087 17.676 -28.802 1.00 72.62 168 PHE A O 1
ATOM 1343 N N . PRO A 1 169 ? 34.253 18.388 -30.758 1.00 65.88 169 PRO A N 1
ATOM 1344 C CA . PRO A 1 169 ? 34.929 17.354 -31.529 1.00 65.88 169 PRO A CA 1
ATOM 1345 C C . PRO A 1 169 ? 36.453 17.468 -31.416 1.00 65.88 169 PRO A C 1
ATOM 1347 O O . PRO A 1 169 ? 37.050 18.463 -31.832 1.00 65.88 169 PRO A O 1
ATOM 1350 N N . GLN A 1 170 ? 37.094 16.413 -30.915 1.00 66.69 170 GLN A N 1
ATOM 1351 C CA . GLN A 1 170 ? 38.551 16.321 -30.875 1.00 66.69 170 GLN A CA 1
ATOM 1352 C C . GLN A 1 170 ? 39.105 16.122 -32.293 1.00 66.69 170 GLN A C 1
ATOM 1354 O O . GLN A 1 170 ? 38.776 15.152 -32.985 1.00 66.69 170 GLN A O 1
ATOM 1359 N N . LYS A 1 171 ? 39.954 17.055 -32.723 1.00 69.00 171 LYS A N 1
ATOM 1360 C CA . LYS A 1 171 ? 40.692 16.997 -33.990 1.00 69.00 171 LYS A CA 1
ATOM 1361 C C . LYS A 1 171 ? 42.145 16.640 -33.705 1.00 69.00 171 LYS A C 1
ATOM 1363 O O . LYS A 1 171 ? 42.688 17.044 -32.679 1.00 69.00 171 LYS A O 1
ATOM 1368 N N . TYR A 1 172 ? 42.771 15.911 -34.616 1.00 67.31 172 TYR A N 1
ATOM 1369 C CA . TYR A 1 172 ? 44.198 15.620 -34.564 1.00 67.31 172 TYR A CA 1
ATOM 1370 C C . TYR A 1 172 ? 44.846 15.975 -35.901 1.00 67.31 172 TYR A C 1
ATOM 1372 O O . TYR A 1 172 ? 44.199 15.976 -36.949 1.00 67.31 172 TYR A O 1
ATOM 1380 N N . ILE A 1 173 ? 46.133 16.300 -35.853 1.00 62.69 173 ILE A N 1
ATOM 1381 C CA . ILE A 1 173 ? 46.919 16.668 -37.028 1.00 62.69 173 ILE A CA 1
ATOM 1382 C C . ILE A 1 173 ? 48.073 15.678 -37.126 1.00 62.69 173 ILE A C 1
ATOM 1384 O O . ILE A 1 173 ? 48.792 15.462 -36.151 1.00 62.69 173 ILE A O 1
ATOM 1388 N N . THR A 1 174 ? 48.234 15.065 -38.293 1.00 65.12 174 THR A N 1
ATOM 1389 C CA . THR A 1 174 ? 49.361 14.181 -38.618 1.00 65.12 174 THR A CA 1
ATOM 1390 C C . THR A 1 174 ? 50.219 14.812 -39.711 1.00 65.12 174 THR A C 1
ATOM 1392 O O . THR A 1 174 ? 49.666 15.357 -40.666 1.00 65.12 174 THR A O 1
ATOM 1395 N N . GLY A 1 175 ? 51.549 14.712 -39.589 1.00 60.25 175 GLY A N 1
ATOM 1396 C CA . GLY A 1 175 ? 52.502 15.225 -40.587 1.00 60.25 175 GLY A CA 1
ATOM 1397 C C . GLY A 1 175 ? 53.059 16.630 -40.315 1.00 60.25 175 GLY A C 1
ATOM 1398 O O . GLY A 1 175 ? 53.314 17.362 -41.259 1.00 60.25 175 GLY A O 1
ATOM 1399 N N . LEU A 1 176 ? 53.219 17.033 -39.047 1.00 62.16 176 LEU A N 1
ATOM 1400 C CA . LEU A 1 176 ? 53.909 18.285 -38.691 1.00 62.16 176 LEU A CA 1
ATOM 1401 C C . LEU A 1 176 ? 55.436 18.076 -38.671 1.00 62.16 176 LEU A C 1
ATOM 1403 O O . LEU A 1 176 ? 55.906 17.065 -38.142 1.00 62.16 176 LEU A O 1
ATOM 1407 N N . SER A 1 177 ? 56.198 19.024 -39.226 1.00 53.94 177 SER A N 1
ATOM 1408 C CA . SER A 1 177 ? 57.665 19.046 -39.160 1.00 53.94 177 SER A CA 1
ATOM 1409 C C . SER A 1 177 ? 58.149 19.334 -37.728 1.00 53.94 177 SER A C 1
ATOM 1411 O O . SER A 1 177 ? 57.473 20.007 -36.951 1.00 53.94 177 SER A O 1
ATOM 1413 N N . GLN A 1 178 ? 59.314 18.796 -37.343 1.00 56.25 178 GLN A N 1
ATOM 1414 C CA . GLN A 1 178 ? 59.831 18.858 -35.960 1.00 56.25 178 GLN A CA 1
ATOM 1415 C C . GLN A 1 178 ? 60.096 20.284 -35.435 1.00 56.25 178 GLN A C 1
ATOM 1417 O O . GLN A 1 178 ? 60.169 20.458 -34.220 1.00 56.25 178 GLN A O 1
ATOM 1422 N N . ASP A 1 179 ? 60.185 21.278 -36.325 1.00 50.31 179 ASP A N 1
ATOM 1423 C CA . ASP A 1 179 ? 60.486 22.683 -36.008 1.00 50.31 179 ASP A CA 1
ATOM 1424 C C . ASP A 1 179 ? 59.247 23.591 -35.915 1.00 50.31 179 ASP A C 1
ATOM 1426 O O . ASP A 1 179 ? 59.377 24.796 -35.691 1.00 50.31 179 ASP A O 1
ATOM 1430 N N . SER A 1 180 ? 58.025 23.061 -36.051 1.00 53.34 180 SER A N 1
ATOM 1431 C CA . SER A 1 180 ? 56.832 23.877 -35.814 1.00 53.34 180 SER A CA 1
ATOM 1432 C C . SER A 1 180 ? 56.693 24.153 -34.313 1.00 53.34 180 SER A C 1
ATOM 1434 O O . SER A 1 180 ? 56.364 23.237 -33.551 1.00 53.34 180 SER A O 1
ATOM 1436 N N . GLU A 1 181 ? 56.951 25.396 -33.882 1.00 50.72 181 GLU A N 1
ATOM 1437 C CA . GLU A 1 181 ? 56.697 25.858 -32.512 1.00 50.72 181 GLU A CA 1
ATOM 1438 C C . GLU A 1 181 ? 55.323 25.360 -32.063 1.00 50.72 181 GLU A C 1
ATOM 1440 O O . GLU A 1 181 ? 54.310 25.623 -32.714 1.00 50.72 181 GLU A O 1
ATOM 1445 N N . PHE A 1 182 ? 55.312 24.587 -30.974 1.00 50.34 182 PHE A N 1
ATOM 1446 C CA . PHE A 1 182 ? 54.119 23.985 -30.393 1.00 50.34 182 PHE A CA 1
ATOM 1447 C C . PHE A 1 182 ? 53.096 25.099 -30.138 1.00 50.34 182 PHE A C 1
ATOM 1449 O O . PHE A 1 182 ? 53.179 25.805 -29.133 1.00 50.34 182 PHE A O 1
ATOM 1456 N N . LEU A 1 183 ? 52.164 25.289 -31.077 1.00 52.28 183 LEU A N 1
ATOM 1457 C CA . LEU A 1 183 ? 51.092 26.269 -30.973 1.00 52.28 183 LEU A CA 1
ATOM 1458 C C . LEU A 1 183 ? 50.450 26.095 -29.601 1.00 52.28 183 LEU A C 1
ATOM 1460 O O . LEU A 1 183 ? 49.995 24.994 -29.278 1.00 52.28 183 LEU A O 1
ATOM 1464 N N . ASP A 1 184 ? 50.474 27.169 -28.804 1.00 50.94 184 ASP A N 1
ATOM 1465 C CA . ASP A 1 184 ? 49.877 27.269 -27.472 1.00 50.94 184 ASP A CA 1
ATOM 1466 C C . ASP A 1 184 ? 48.650 26.356 -27.392 1.00 50.94 184 ASP A C 1
ATOM 1468 O O . ASP A 1 184 ? 47.642 26.614 -28.059 1.00 50.94 184 ASP A O 1
ATOM 1472 N N . LYS A 1 185 ? 48.742 25.269 -26.607 1.00 53.97 185 LYS A N 1
ATOM 1473 C CA . LYS A 1 185 ? 47.737 24.181 -26.530 1.00 53.97 185 LYS A CA 1
ATOM 1474 C C . LYS A 1 185 ? 46.296 24.695 -26.394 1.00 53.97 185 LYS A C 1
ATOM 1476 O O . LYS A 1 185 ? 45.339 24.031 -26.786 1.00 53.97 185 LYS A O 1
ATOM 1481 N N . TRP A 1 186 ? 46.147 25.898 -25.849 1.00 40.19 186 TRP A N 1
ATOM 1482 C CA . TRP A 1 186 ? 44.884 26.587 -25.647 1.00 40.19 186 TRP A CA 1
ATOM 1483 C C . TRP A 1 186 ? 44.325 27.279 -26.907 1.00 40.19 186 TRP A C 1
ATOM 1485 O O . TRP A 1 186 ? 43.126 27.187 -27.170 1.00 40.19 186 TRP A O 1
ATOM 1495 N N . LYS A 1 187 ? 45.167 27.902 -27.746 1.00 46.78 187 LYS A N 1
ATOM 1496 C CA . LYS A 1 187 ? 44.733 28.573 -28.991 1.00 46.78 187 LYS A CA 1
ATOM 1497 C C . LYS A 1 187 ? 44.252 27.580 -30.051 1.00 46.78 187 LYS A C 1
ATOM 1499 O O . LYS A 1 187 ? 43.296 27.885 -30.763 1.00 46.78 187 LYS A O 1
ATOM 1504 N N . ALA A 1 188 ? 44.849 26.389 -30.097 1.00 52.12 188 ALA A N 1
ATOM 1505 C CA . ALA A 1 188 ? 44.462 25.313 -31.012 1.00 52.12 188 ALA A CA 1
ATOM 1506 C C . ALA A 1 188 ? 43.093 24.680 -30.683 1.00 52.12 188 ALA A C 1
ATOM 1508 O O . ALA A 1 188 ? 42.437 24.140 -31.568 1.00 52.12 188 ALA A O 1
ATOM 1509 N N . THR A 1 189 ? 42.644 24.769 -29.425 1.00 49.00 189 THR A N 1
ATOM 1510 C CA . THR A 1 189 ? 41.375 24.164 -28.977 1.00 49.00 189 THR A CA 1
ATOM 1511 C C . THR A 1 189 ? 40.158 25.032 -29.329 1.00 49.00 189 THR A C 1
ATOM 1513 O O . THR A 1 189 ? 39.069 24.508 -29.538 1.00 49.00 189 THR A O 1
ATOM 1516 N N . ILE A 1 190 ? 40.336 26.356 -29.426 1.00 44.16 190 ILE A N 1
ATOM 1517 C CA . ILE A 1 190 ? 39.233 27.325 -29.583 1.00 44.16 190 ILE A CA 1
ATOM 1518 C C . ILE A 1 190 ? 39.231 27.999 -30.965 1.00 44.16 190 ILE A C 1
ATOM 1520 O O . ILE A 1 190 ? 38.189 28.474 -31.415 1.00 44.16 190 ILE A O 1
ATOM 1524 N N . THR A 1 191 ? 40.362 28.029 -31.676 1.00 41.00 191 THR A N 1
ATOM 1525 C CA . THR A 1 191 ? 40.492 28.852 -32.886 1.00 41.00 191 THR A CA 1
ATOM 1526 C C . THR A 1 191 ? 40.512 28.003 -34.144 1.00 41.00 191 THR A C 1
ATOM 1528 O O . THR A 1 191 ? 41.428 27.230 -34.406 1.00 41.00 191 THR A O 1
ATOM 1531 N N . SER A 1 192 ? 39.491 28.224 -34.952 1.00 44.66 192 SER A N 1
ATOM 1532 C CA . SER A 1 192 ? 39.306 27.893 -36.358 1.00 44.66 192 SER A CA 1
ATOM 1533 C C . SER A 1 192 ? 40.463 28.349 -37.275 1.00 44.66 192 SER A C 1
ATOM 1535 O O . SER A 1 192 ? 40.230 29.100 -38.215 1.00 44.66 192 SER A O 1
ATOM 1537 N N . MET A 1 193 ? 41.711 27.931 -37.044 1.00 40.56 193 MET A N 1
ATOM 1538 C CA . MET A 1 193 ? 42.846 28.263 -37.917 1.00 40.56 193 MET A CA 1
ATOM 1539 C C . MET A 1 193 ? 43.136 27.095 -38.870 1.00 40.56 193 MET A C 1
ATOM 1541 O O . MET A 1 193 ? 44.058 26.307 -38.688 1.00 40.56 193 MET A O 1
ATOM 1545 N N . LEU A 1 194 ? 42.280 26.960 -39.883 1.00 46.66 194 LEU A N 1
ATOM 1546 C CA . LEU A 1 194 ? 42.423 26.024 -41.003 1.00 46.66 194 LEU A CA 1
ATOM 1547 C C . LEU A 1 194 ? 43.135 26.713 -42.178 1.00 46.66 194 LEU A C 1
ATOM 1549 O O . LEU A 1 194 ? 42.551 26.892 -43.242 1.00 46.66 194 LEU A O 1
ATOM 1553 N N . VAL A 1 195 ? 44.393 27.116 -41.995 1.00 46.12 195 VAL A N 1
ATOM 1554 C CA . VAL A 1 195 ? 45.278 27.400 -43.135 1.00 46.12 195 VAL A CA 1
ATOM 1555 C C . VAL A 1 195 ? 46.639 26.782 -42.841 1.00 46.12 195 VAL A C 1
ATOM 1557 O O . VAL A 1 195 ? 47.494 27.409 -42.227 1.00 46.12 195 VAL A O 1
ATOM 1560 N N . PHE A 1 196 ? 46.822 25.536 -43.276 1.00 52.78 196 PHE A N 1
ATOM 1561 C CA . PHE A 1 196 ? 48.147 24.936 -43.410 1.00 52.78 196 PHE A CA 1
ATOM 1562 C C . PHE A 1 196 ? 48.518 25.005 -44.890 1.00 52.78 196 PHE A C 1
ATOM 1564 O O . PHE A 1 196 ? 47.798 24.470 -45.736 1.00 52.78 196 PHE A O 1
ATOM 1571 N N . GLN A 1 197 ? 49.574 25.749 -45.213 1.00 46.19 197 GLN A N 1
ATOM 1572 C CA . GLN A 1 197 ? 50.091 25.843 -46.576 1.00 46.19 197 GLN A CA 1
ATOM 1573 C C . GLN A 1 197 ? 51.038 24.671 -46.855 1.00 46.19 197 GLN A C 1
ATOM 1575 O O . GLN A 1 197 ? 51.622 24.102 -45.939 1.00 46.19 197 GLN A O 1
ATOM 1580 N N . LYS A 1 198 ? 51.106 24.276 -48.126 1.00 49.28 198 LYS A N 1
ATOM 1581 C CA . LYS A 1 198 ? 51.913 23.163 -48.635 1.00 49.28 198 LYS A CA 1
ATOM 1582 C C . LYS A 1 198 ? 53.397 23.550 -48.593 1.00 49.28 198 LYS A C 1
ATOM 1584 O O . LYS A 1 198 ? 53.726 24.616 -49.109 1.00 49.28 198 LYS A O 1
ATOM 1589 N N . ASP A 1 199 ? 54.253 22.704 -48.021 1.00 53.91 199 ASP A N 1
ATOM 1590 C CA . ASP A 1 199 ? 55.709 22.912 -48.057 1.00 53.91 199 ASP A CA 1
ATOM 1591 C C . ASP A 1 199 ? 56.265 22.669 -49.473 1.00 53.91 199 ASP A C 1
ATOM 1593 O O . ASP A 1 199 ? 55.636 21.999 -50.302 1.00 53.91 199 ASP A O 1
ATOM 1597 N N . GLU A 1 200 ? 57.448 23.224 -49.759 1.00 49.16 200 GLU A N 1
ATOM 1598 C CA . GLU A 1 200 ? 58.100 23.199 -51.082 1.00 49.16 200 GLU A CA 1
ATOM 1599 C C . GLU A 1 200 ? 58.366 21.773 -51.622 1.00 49.16 200 GLU A C 1
ATOM 1601 O O . GLU A 1 200 ? 58.404 21.589 -52.838 1.00 49.16 200 GLU A O 1
ATOM 1606 N N . ASP A 1 201 ? 58.429 20.755 -50.753 1.00 55.56 201 ASP A N 1
ATOM 1607 C CA . ASP A 1 201 ? 58.584 19.329 -51.109 1.00 55.56 201 ASP A CA 1
ATOM 1608 C C . ASP A 1 201 ? 57.255 18.588 -51.367 1.00 55.56 201 ASP A C 1
ATOM 1610 O O . ASP A 1 201 ? 57.226 17.415 -51.744 1.00 55.56 201 ASP A O 1
ATOM 1614 N N . GLY A 1 202 ? 56.125 19.277 -51.216 1.00 53.94 202 GLY A N 1
ATOM 1615 C CA . GLY A 1 202 ? 54.818 18.800 -51.648 1.00 53.94 202 GLY A CA 1
ATOM 1616 C C . GLY A 1 202 ? 54.042 17.925 -50.665 1.00 53.94 202 GLY A C 1
ATOM 1617 O O . GLY A 1 202 ? 52.948 17.487 -51.035 1.00 53.94 202 GLY A O 1
ATOM 1618 N N . ASP A 1 203 ? 54.537 17.723 -49.442 1.00 56.47 203 ASP A N 1
ATOM 1619 C CA . ASP A 1 203 ? 53.792 17.048 -48.377 1.00 56.47 203 ASP A CA 1
ATOM 1620 C C . ASP A 1 203 ? 52.911 18.043 -47.600 1.00 56.47 203 ASP A C 1
ATOM 1622 O O . ASP A 1 203 ? 53.266 19.210 -47.412 1.00 56.47 203 ASP A O 1
ATOM 1626 N N . SER A 1 204 ? 51.712 17.613 -47.203 1.00 57.47 204 SER A N 1
ATOM 1627 C CA . SER A 1 204 ? 50.719 18.485 -46.559 1.00 57.47 204 SER A CA 1
ATOM 1628 C C . SER A 1 204 ? 50.103 17.818 -45.330 1.00 57.47 204 SER A C 1
ATOM 1630 O O . SER A 1 204 ? 49.712 16.646 -45.413 1.00 57.47 204 SER A O 1
ATOM 1632 N N . PRO A 1 205 ? 49.949 18.544 -44.207 1.00 61.34 205 PRO A N 1
ATOM 1633 C CA . PRO A 1 205 ? 49.432 17.966 -42.976 1.00 61.34 205 PRO A CA 1
ATOM 1634 C C . PRO A 1 205 ? 47.978 17.521 -43.151 1.00 61.34 205 PRO A C 1
ATOM 1636 O O . PRO A 1 205 ? 47.119 18.275 -43.612 1.00 61.34 205 PRO A O 1
ATOM 1639 N N . HIS A 1 206 ? 47.697 16.283 -42.749 1.00 59.59 206 HIS A N 1
ATOM 1640 C CA . HIS A 1 206 ? 46.354 15.717 -42.790 1.00 59.59 206 HIS A CA 1
ATOM 1641 C C . HIS A 1 206 ? 45.651 15.974 -41.459 1.00 59.59 206 HIS A C 1
ATOM 1643 O O . HIS A 1 206 ? 46.121 15.564 -40.394 1.00 59.59 206 HIS A O 1
ATOM 1649 N N . ILE A 1 207 ? 44.510 16.654 -41.530 1.00 63.06 207 ILE A N 1
ATOM 1650 C CA . ILE A 1 207 ? 43.648 16.901 -40.377 1.00 63.06 207 ILE A CA 1
ATOM 1651 C C . ILE A 1 207 ? 42.627 15.773 -40.316 1.00 63.06 207 ILE A C 1
ATOM 1653 O O . ILE A 1 207 ? 41.769 15.650 -41.190 1.00 63.06 207 ILE A O 1
ATOM 1657 N N . GLY A 1 208 ? 42.727 14.956 -39.275 1.00 64.06 208 GLY A N 1
ATOM 1658 C CA . GLY A 1 208 ? 41.743 13.936 -38.951 1.00 64.06 208 GLY A CA 1
ATOM 1659 C C . GLY A 1 208 ? 40.832 14.396 -37.819 1.00 64.06 208 GLY A C 1
ATOM 1660 O O . GLY A 1 208 ? 41.202 15.204 -36.965 1.00 64.06 208 GLY A O 1
ATOM 1661 N N . GLN A 1 209 ? 39.621 13.861 -37.793 1.00 66.19 209 GLN A N 1
ATOM 1662 C CA . GLN A 1 209 ? 38.737 13.950 -36.639 1.00 66.19 209 GLN A CA 1
ATOM 1663 C C . GLN A 1 209 ? 38.578 12.542 -36.074 1.00 66.19 209 GLN A C 1
ATOM 1665 O O . GLN A 1 209 ? 38.429 11.588 -36.841 1.00 66.19 209 GLN A O 1
ATOM 1670 N N . PHE A 1 210 ? 38.596 12.391 -34.748 1.00 68.44 210 PHE A N 1
ATOM 1671 C CA . PHE A 1 210 ? 38.192 11.116 -34.160 1.00 68.44 210 PHE A CA 1
ATOM 1672 C C . PHE A 1 210 ? 36.745 10.818 -34.558 1.00 68.44 210 PHE A C 1
ATOM 1674 O O . PHE A 1 210 ? 35.899 11.717 -34.553 1.00 68.44 210 PHE A O 1
ATOM 1681 N N . THR A 1 211 ? 36.459 9.566 -34.922 1.00 68.25 211 THR A N 1
ATOM 1682 C CA . THR A 1 211 ? 35.096 9.153 -35.262 1.00 68.25 211 THR A CA 1
ATOM 1683 C C . THR A 1 211 ? 34.192 9.454 -34.078 1.00 68.25 211 THR A C 1
ATOM 1685 O O . THR A 1 211 ? 34.358 8.879 -33.000 1.00 68.25 211 THR A O 1
ATOM 1688 N N . GLN A 1 212 ? 33.254 10.373 -34.286 1.00 65.44 212 GLN A N 1
ATOM 1689 C CA . GLN A 1 212 ? 32.195 10.642 -33.330 1.00 65.44 212 GLN A CA 1
ATOM 1690 C C . GLN A 1 212 ? 31.450 9.325 -33.081 1.00 65.44 212 GLN A C 1
ATOM 1692 O O . GLN A 1 212 ? 31.096 8.623 -34.031 1.00 65.44 212 GLN A O 1
ATOM 1697 N N . GLN A 1 213 ? 31.274 8.950 -31.811 1.00 68.56 213 GLN A N 1
ATOM 1698 C CA . GLN A 1 213 ? 30.436 7.798 -31.476 1.00 68.56 213 GLN A CA 1
ATOM 1699 C C . GLN A 1 213 ? 28.988 8.069 -31.945 1.00 68.56 213 GLN A C 1
ATOM 1701 O O . GLN A 1 213 ? 28.651 9.164 -32.381 1.00 68.56 213 GLN A O 1
ATOM 1706 N N . SER A 1 214 ? 28.107 7.074 -31.935 1.00 78.19 214 SER A N 1
ATOM 1707 C CA . SER A 1 214 ? 26.687 7.337 -32.192 1.00 78.19 214 SER A CA 1
ATOM 1708 C C . SER A 1 214 ? 25.937 7.448 -30.870 1.00 78.19 214 SER A C 1
ATOM 1710 O O . SER A 1 214 ? 26.261 6.743 -29.916 1.00 78.19 214 SER A O 1
ATOM 1712 N N . MET A 1 215 ? 24.898 8.282 -30.826 1.00 82.06 215 MET A N 1
ATOM 1713 C CA . MET A 1 215 ? 23.937 8.328 -29.717 1.00 82.06 215 MET A CA 1
ATOM 1714 C C . MET A 1 215 ? 22.880 7.216 -29.791 1.00 82.06 215 MET A C 1
ATOM 1716 O O . MET A 1 215 ? 22.209 6.931 -28.799 1.00 82.06 215 MET A O 1
ATOM 1720 N N . THR A 1 216 ? 22.759 6.536 -30.937 1.00 86.75 216 THR A N 1
ATOM 1721 C CA . THR A 1 216 ? 21.806 5.434 -31.158 1.00 86.75 216 THR A CA 1
ATOM 1722 C C . THR A 1 216 ? 21.863 4.331 -30.088 1.00 86.75 216 THR A C 1
ATOM 1724 O O . THR A 1 216 ? 20.796 3.949 -29.605 1.00 86.75 216 THR A O 1
ATOM 1727 N N . PRO A 1 217 ? 23.040 3.858 -29.623 1.00 89.06 217 PRO A N 1
ATOM 1728 C CA . PRO A 1 217 ? 23.110 2.818 -28.597 1.00 89.06 217 PRO A CA 1
ATOM 1729 C C . PRO A 1 217 ? 22.456 3.218 -27.266 1.00 89.06 217 PRO A C 1
ATOM 1731 O O . PRO A 1 217 ? 21.895 2.367 -26.578 1.00 89.06 217 PRO A O 1
ATOM 1734 N N . HIS A 1 218 ? 22.488 4.502 -26.891 1.00 88.44 218 HIS A N 1
ATOM 1735 C CA . HIS A 1 218 ? 21.825 4.976 -25.672 1.00 88.44 218 HIS A CA 1
ATOM 1736 C C . HIS A 1 218 ? 20.300 4.944 -25.812 1.00 88.44 218 HIS A C 1
ATOM 1738 O O . HIS A 1 218 ? 19.605 4.530 -24.883 1.00 88.44 218 HIS A O 1
ATOM 1744 N N . LEU A 1 219 ? 19.773 5.301 -26.986 1.00 88.12 219 LEU A N 1
ATOM 1745 C CA . LEU A 1 219 ? 18.340 5.212 -27.270 1.00 88.12 219 LEU A CA 1
ATOM 1746 C C . LEU A 1 219 ? 17.851 3.755 -27.265 1.00 88.12 219 LEU A C 1
ATOM 1748 O O . LEU A 1 219 ? 16.795 3.456 -26.705 1.00 88.12 219 LEU A O 1
ATOM 1752 N N . GLU A 1 220 ? 18.629 2.834 -27.834 1.00 91.06 220 GLU A N 1
ATOM 1753 C CA . GLU A 1 220 ? 18.328 1.398 -27.805 1.00 91.06 220 GLU A CA 1
ATOM 1754 C C . GLU A 1 220 ? 18.349 0.836 -26.378 1.00 91.06 220 GLU A C 1
ATOM 1756 O O . GLU A 1 220 ? 17.441 0.099 -25.990 1.00 91.06 220 GLU A O 1
ATOM 1761 N N . GLN A 1 221 ? 19.330 1.231 -25.559 1.00 91.94 221 GLN A N 1
ATOM 1762 C CA . GLN A 1 221 ? 19.381 0.868 -24.139 1.00 91.94 221 GLN A CA 1
ATOM 1763 C C . GLN A 1 221 ? 18.173 1.405 -23.365 1.00 91.94 221 GLN A C 1
ATOM 1765 O O . GLN A 1 221 ? 17.616 0.693 -22.526 1.00 91.94 221 GLN A O 1
ATOM 1770 N N . LEU A 1 222 ? 17.736 2.634 -23.654 1.00 93.19 222 LEU A N 1
ATOM 1771 C CA . LEU A 1 222 ? 16.544 3.215 -23.040 1.00 93.19 222 LEU A CA 1
ATOM 1772 C C . LEU A 1 222 ? 15.278 2.452 -23.456 1.00 93.19 222 LEU A C 1
ATOM 1774 O O . LEU A 1 222 ? 14.449 2.132 -22.604 1.00 93.19 222 LEU A O 1
ATOM 1778 N N . ARG A 1 223 ? 15.159 2.075 -24.736 1.00 91.75 223 ARG A N 1
ATOM 1779 C CA . ARG A 1 223 ? 14.059 1.236 -25.235 1.00 91.75 223 ARG A CA 1
ATOM 1780 C C . ARG A 1 223 ? 14.064 -0.152 -24.587 1.00 91.75 223 ARG A C 1
ATOM 1782 O O . ARG A 1 223 ? 13.002 -0.664 -24.227 1.00 91.75 223 ARG A O 1
ATOM 1789 N N . ALA A 1 224 ? 15.234 -0.754 -24.379 1.00 92.69 224 ALA A N 1
ATOM 1790 C CA . ALA A 1 224 ? 15.364 -2.024 -23.663 1.00 92.69 224 ALA A CA 1
ATOM 1791 C C . ALA A 1 224 ? 14.931 -1.896 -22.190 1.00 92.69 224 ALA A C 1
ATOM 1793 O O . ALA A 1 224 ? 14.203 -2.751 -21.681 1.00 92.69 224 ALA A O 1
ATOM 1794 N N . ALA A 1 225 ? 15.310 -0.800 -21.521 1.00 93.94 225 ALA A N 1
ATOM 1795 C CA . ALA A 1 225 ? 14.876 -0.496 -20.158 1.00 93.94 225 ALA A CA 1
ATOM 1796 C C . ALA A 1 225 ? 13.349 -0.339 -20.068 1.00 93.94 225 ALA A C 1
ATOM 1798 O O . ALA A 1 225 ? 12.715 -0.945 -19.202 1.00 93.94 225 ALA A O 1
ATOM 1799 N N . ALA A 1 226 ? 12.759 0.422 -20.995 1.00 93.44 226 ALA A N 1
ATOM 1800 C CA . ALA A 1 226 ? 11.317 0.611 -21.095 1.00 93.44 226 ALA A CA 1
ATOM 1801 C C . ALA A 1 226 ? 10.590 -0.717 -21.346 1.00 93.44 226 ALA A C 1
ATOM 1803 O O . ALA A 1 226 ? 9.591 -0.998 -20.694 1.00 93.44 226 ALA A O 1
ATOM 1804 N N . SER A 1 227 ? 11.132 -1.579 -22.211 1.00 91.81 227 SER A N 1
ATOM 1805 C CA . SER A 1 227 ? 10.558 -2.902 -22.505 1.00 91.81 227 SER A CA 1
ATOM 1806 C C . SER A 1 227 ? 10.505 -3.789 -21.258 1.00 91.81 227 SER A C 1
ATOM 1808 O O . SER A 1 227 ? 9.473 -4.391 -20.960 1.00 91.81 227 SER A O 1
ATOM 1810 N N . GLY A 1 228 ? 11.598 -3.834 -20.491 1.00 93.06 228 GLY A N 1
ATOM 1811 C CA . GLY A 1 228 ? 11.645 -4.575 -19.230 1.00 93.06 228 GLY A CA 1
ATOM 1812 C C . GLY A 1 228 ? 10.694 -4.006 -18.173 1.00 93.06 228 GLY A C 1
ATOM 1813 O O . GLY A 1 228 ? 9.975 -4.752 -17.506 1.00 93.06 228 GLY A O 1
ATOM 1814 N N . PHE A 1 229 ? 10.627 -2.677 -18.056 1.00 93.81 229 PHE A N 1
ATOM 1815 C CA . PHE A 1 229 ? 9.707 -2.010 -17.135 1.00 93.81 229 PHE A CA 1
ATOM 1816 C C . PHE A 1 229 ? 8.235 -2.243 -17.506 1.00 93.81 229 PHE A C 1
ATOM 1818 O O . PHE A 1 229 ? 7.415 -2.504 -16.621 1.00 93.81 229 PHE A O 1
ATOM 1825 N N . ALA A 1 230 ? 7.893 -2.180 -18.796 1.00 91.00 230 ALA A N 1
ATOM 1826 C CA . ALA A 1 230 ? 6.559 -2.458 -19.325 1.00 91.00 230 ALA A CA 1
ATOM 1827 C C . ALA A 1 230 ? 6.094 -3.870 -18.938 1.00 91.00 230 ALA A C 1
ATOM 1829 O O . ALA A 1 230 ? 5.019 -4.026 -18.358 1.00 91.00 230 ALA A O 1
ATOM 1830 N N . GLY A 1 231 ? 6.955 -4.878 -19.126 1.00 88.12 231 GLY A N 1
ATOM 1831 C CA . GLY A 1 231 ? 6.664 -6.266 -18.753 1.00 88.12 231 GLY A CA 1
ATOM 1832 C C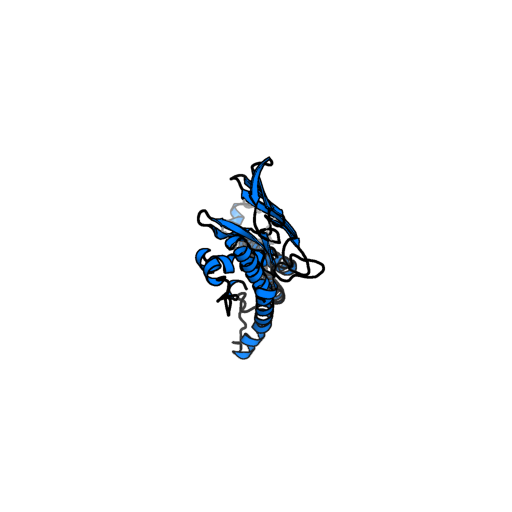 . GLY A 1 231 ? 6.307 -6.450 -17.270 1.00 88.12 231 GLY A C 1
ATOM 1833 O O . GLY A 1 231 ? 5.332 -7.123 -16.943 1.00 88.12 231 GLY A O 1
ATOM 1834 N N . GLU A 1 232 ? 7.035 -5.796 -16.362 1.00 88.31 232 GLU A N 1
ATOM 1835 C CA . GLU A 1 232 ? 6.805 -5.889 -14.907 1.00 88.31 232 GLU A CA 1
ATOM 1836 C C . GLU A 1 232 ? 5.613 -5.041 -14.416 1.00 88.31 232 GLU A C 1
ATOM 1838 O O . GLU A 1 232 ? 4.902 -5.362 -13.449 1.00 88.31 232 GLU A O 1
ATOM 1843 N N . SER A 1 233 ? 5.381 -3.905 -15.069 1.00 86.94 233 SER A N 1
ATOM 1844 C CA . SER A 1 233 ? 4.292 -2.985 -14.733 1.00 86.94 233 SER A CA 1
ATOM 1845 C C . SER A 1 233 ? 2.962 -3.372 -15.396 1.00 86.94 233 SER A C 1
ATOM 1847 O O . SER A 1 233 ? 1.907 -2.908 -14.956 1.00 86.94 233 SER A O 1
ATOM 1849 N N . GLY A 1 234 ? 2.982 -4.274 -16.380 1.00 84.94 234 GLY A N 1
ATOM 1850 C CA . GLY A 1 234 ? 1.827 -4.598 -17.218 1.00 84.94 234 GLY A CA 1
ATOM 1851 C C . GLY A 1 234 ? 1.426 -3.454 -18.156 1.00 84.94 234 GLY A C 1
ATOM 1852 O O . GLY A 1 234 ? 0.316 -3.475 -18.683 1.00 84.94 234 GLY A O 1
ATOM 1853 N N . LEU A 1 235 ? 2.286 -2.441 -18.304 1.00 86.94 235 LEU A N 1
ATOM 1854 C CA . LEU A 1 235 ? 2.141 -1.370 -19.286 1.00 86.94 235 LEU A CA 1
ATOM 1855 C C . LEU A 1 235 ? 2.617 -1.853 -20.658 1.00 86.94 235 LEU A C 1
ATOM 1857 O O . LEU A 1 235 ? 3.253 -2.900 -20.787 1.00 86.94 235 LEU A O 1
ATOM 1861 N N . THR A 1 236 ? 2.322 -1.069 -21.682 1.00 86.62 236 THR A N 1
ATOM 1862 C CA . THR A 1 236 ? 2.843 -1.256 -23.036 1.00 86.62 236 THR A CA 1
ATOM 1863 C C . THR A 1 236 ? 4.018 -0.318 -23.305 1.00 86.62 236 THR A C 1
ATOM 1865 O O . THR A 1 236 ? 4.238 0.648 -22.578 1.00 86.62 236 THR A O 1
ATOM 1868 N N . LEU A 1 237 ? 4.796 -0.598 -24.354 1.00 86.56 237 LEU A N 1
ATOM 1869 C CA . LEU A 1 237 ? 5.827 0.336 -24.821 1.00 86.56 237 LEU A CA 1
ATOM 1870 C C . LEU A 1 237 ? 5.226 1.653 -25.323 1.00 86.56 237 LEU A C 1
ATOM 1872 O O . LEU A 1 237 ? 5.812 2.710 -25.092 1.00 86.56 237 LEU A O 1
ATOM 1876 N N . ASP A 1 238 ? 4.035 1.585 -25.920 1.00 85.56 238 ASP A N 1
ATOM 1877 C CA . ASP A 1 238 ? 3.276 2.757 -26.350 1.00 85.56 238 ASP A CA 1
ATOM 1878 C C . ASP A 1 238 ? 2.945 3.664 -25.146 1.00 85.56 238 ASP A C 1
ATOM 1880 O O . ASP A 1 238 ? 3.171 4.871 -25.214 1.00 85.56 238 ASP A O 1
ATOM 1884 N N . ASP A 1 239 ? 2.524 3.092 -24.005 1.00 84.94 239 ASP A N 1
ATOM 1885 C CA . ASP A 1 239 ? 2.280 3.848 -22.757 1.00 84.94 239 ASP A CA 1
ATOM 1886 C C . ASP A 1 239 ? 3.540 4.550 -22.223 1.00 84.94 239 ASP A C 1
ATOM 1888 O O . ASP A 1 239 ? 3.447 5.553 -21.517 1.00 84.94 239 ASP A O 1
ATOM 1892 N N . LEU A 1 240 ? 4.723 4.003 -22.521 1.00 85.88 240 LEU A N 1
ATOM 1893 C CA . LEU A 1 240 ? 6.018 4.542 -22.100 1.00 85.88 240 LEU A CA 1
ATOM 1894 C C . LEU A 1 240 ? 6.623 5.516 -23.124 1.00 85.88 240 LEU A C 1
ATOM 1896 O O . LEU A 1 240 ? 7.768 5.936 -22.953 1.00 85.88 240 LEU A O 1
ATOM 1900 N N . GLY A 1 241 ? 5.879 5.877 -24.174 1.00 84.81 241 GLY A N 1
ATOM 1901 C CA . GLY A 1 241 ? 6.313 6.849 -25.178 1.00 84.81 241 GLY A CA 1
ATOM 1902 C C . GLY A 1 241 ? 7.199 6.272 -26.284 1.00 84.81 241 GLY A C 1
ATOM 1903 O O . GLY A 1 241 ? 7.868 7.033 -26.979 1.00 84.81 241 GLY A O 1
ATOM 1904 N N . PHE A 1 242 ? 7.203 4.949 -26.472 1.00 84.94 242 PHE A N 1
ATOM 1905 C CA . PHE A 1 242 ? 7.847 4.281 -27.606 1.00 84.94 242 PHE A CA 1
ATOM 1906 C C . PHE A 1 242 ? 6.780 3.721 -28.553 1.00 84.94 242 PHE A C 1
ATOM 1908 O O . PHE A 1 242 ? 6.549 2.510 -28.534 1.00 84.94 242 PHE A O 1
ATOM 1915 N N . PRO A 1 243 ? 6.120 4.582 -29.354 1.00 78.12 243 PRO A N 1
ATOM 1916 C CA . PRO A 1 243 ? 5.045 4.151 -30.229 1.00 78.12 243 PRO A CA 1
ATOM 1917 C C . PRO A 1 243 ? 5.547 3.154 -31.273 1.00 78.12 243 PRO A C 1
ATOM 1919 O O . PRO A 1 243 ? 6.611 3.323 -31.874 1.00 78.12 243 PRO A O 1
ATOM 1922 N N . SER A 1 244 ? 4.748 2.119 -31.493 1.00 71.25 244 SER A N 1
ATOM 1923 C CA . SER A 1 244 ? 4.805 1.255 -32.669 1.00 71.25 244 SER A CA 1
ATOM 1924 C C . SER A 1 244 ? 4.551 2.056 -33.959 1.00 71.25 244 SER A C 1
ATOM 1926 O O . SER A 1 244 ? 3.613 2.851 -34.018 1.00 71.25 244 SER A O 1
ATOM 1928 N N . ASP A 1 245 ? 5.331 1.803 -35.020 1.00 67.69 245 ASP A N 1
ATOM 1929 C CA . ASP A 1 245 ? 5.134 2.422 -36.348 1.00 67.69 245 ASP A CA 1
ATOM 1930 C C . ASP A 1 245 ? 3.776 2.059 -36.975 1.00 67.69 245 ASP A C 1
ATOM 1932 O O . ASP A 1 245 ? 3.252 2.784 -37.820 1.00 67.69 245 ASP A O 1
ATOM 1936 N N . ASN A 1 246 ? 3.183 0.941 -36.544 1.00 73.31 246 ASN A N 1
ATOM 1937 C CA . ASN A 1 246 ? 1.870 0.503 -36.996 1.00 73.31 246 ASN A CA 1
ATOM 1938 C C . ASN A 1 246 ? 0.809 0.791 -35.923 1.00 73.31 246 ASN A C 1
ATOM 1940 O O . ASN A 1 246 ? 0.957 0.317 -34.791 1.00 73.31 246 ASN A O 1
ATOM 1944 N N . PRO A 1 247 ? -0.286 1.502 -36.257 1.00 70.88 247 PRO A N 1
ATOM 1945 C CA . PRO A 1 247 ? -1.381 1.713 -35.322 1.00 70.88 247 PRO A CA 1
ATOM 1946 C C . PRO A 1 247 ? -2.024 0.374 -34.939 1.00 70.88 247 PRO A C 1
ATOM 1948 O O . PRO A 1 247 ? -2.478 -0.397 -35.787 1.00 70.88 247 PRO A O 1
ATOM 1951 N N . SER A 1 248 ? -2.060 0.106 -33.637 1.00 75.69 248 SER A N 1
ATOM 1952 C CA . SER A 1 248 ? -2.655 -1.096 -33.057 1.00 75.69 248 SER A CA 1
ATOM 1953 C C . SER A 1 248 ? -4.179 -1.095 -33.217 1.00 75.69 248 SER A C 1
ATOM 1955 O O . SER A 1 248 ? -4.835 -0.068 -33.037 1.00 75.69 248 SER A O 1
ATOM 1957 N N . SER A 1 249 ? -4.778 -2.254 -33.510 1.00 78.69 249 SER A N 1
ATOM 1958 C CA . SER A 1 249 ? -6.240 -2.383 -33.523 1.00 78.69 249 SER A CA 1
ATOM 1959 C C . SER A 1 249 ? -6.824 -2.166 -32.119 1.00 78.69 249 SER A C 1
ATOM 1961 O O . SER A 1 249 ? -6.171 -2.426 -31.105 1.00 78.69 249 SER A O 1
ATOM 1963 N N . ALA A 1 250 ? -8.089 -1.742 -32.032 1.00 77.25 250 ALA A N 1
ATOM 1964 C CA . ALA A 1 250 ? -8.758 -1.538 -30.743 1.00 77.25 250 ALA A CA 1
ATOM 1965 C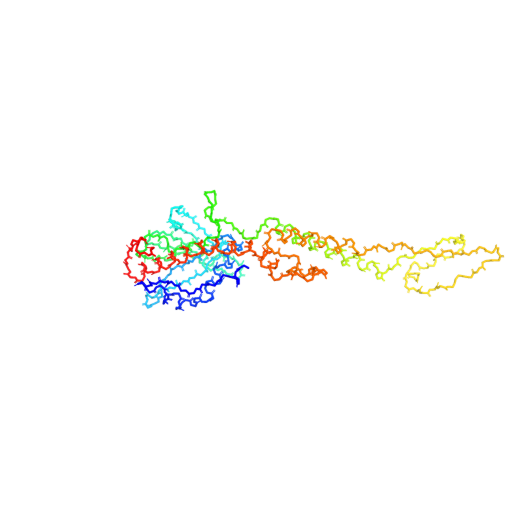 C . ALA A 1 250 ? -8.794 -2.815 -29.876 1.00 77.25 250 ALA A C 1
ATOM 1967 O O . ALA A 1 250 ? -8.76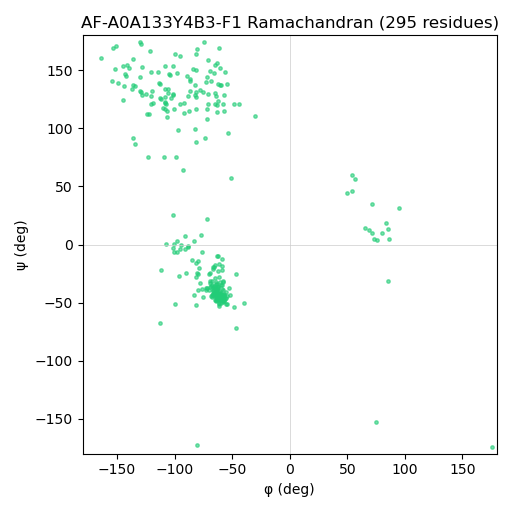2 -2.737 -28.647 1.00 77.25 250 ALA A O 1
ATOM 1968 N N . GLU A 1 251 ? -8.848 -3.995 -30.500 1.00 76.25 251 GLU A N 1
ATOM 1969 C CA . GLU A 1 251 ? -8.783 -5.285 -29.805 1.00 76.25 251 GLU A CA 1
ATOM 1970 C C . GLU A 1 251 ? -7.377 -5.593 -29.286 1.00 76.25 251 GLU A C 1
ATOM 1972 O O . GLU A 1 251 ? -7.245 -6.060 -28.156 1.00 76.25 251 GLU A O 1
ATOM 1977 N N . ALA A 1 252 ? -6.330 -5.259 -30.048 1.00 74.44 252 ALA A N 1
ATOM 1978 C CA . ALA A 1 252 ? -4.944 -5.412 -29.612 1.00 74.44 252 ALA A CA 1
ATOM 1979 C C . ALA A 1 252 ? -4.618 -4.505 -28.412 1.00 74.44 252 ALA A C 1
ATOM 1981 O O . ALA A 1 252 ? -3.999 -4.962 -27.452 1.00 74.44 252 ALA A O 1
ATOM 1982 N N . ILE A 1 253 ? -5.113 -3.260 -28.413 1.00 75.19 253 ILE A N 1
ATOM 1983 C CA . ILE A 1 253 ? -4.983 -2.329 -27.276 1.00 75.19 253 ILE A CA 1
ATOM 1984 C C . ILE A 1 253 ? -5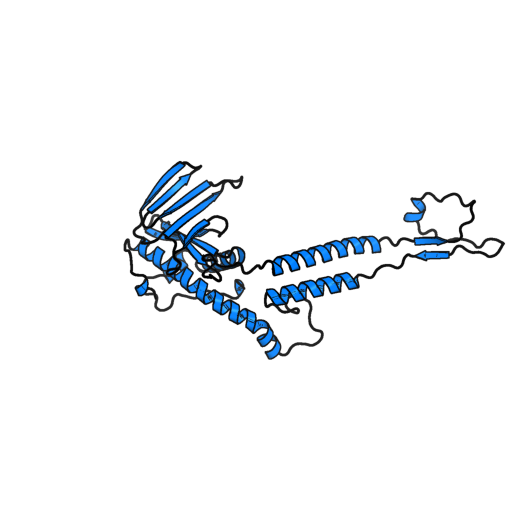.736 -2.861 -26.048 1.00 75.19 253 ILE A C 1
ATOM 1986 O O . ILE A 1 253 ? -5.241 -2.825 -24.923 1.00 75.19 253 ILE A O 1
ATOM 1990 N N . LYS A 1 254 ? -6.949 -3.397 -26.228 1.00 75.81 254 LYS A N 1
ATOM 1991 C CA . LYS A 1 254 ? -7.686 -4.006 -25.108 1.00 75.81 254 LYS A CA 1
ATOM 1992 C C . LYS A 1 254 ? -6.950 -5.220 -24.543 1.00 75.81 254 LYS A C 1
ATOM 1994 O O . LYS A 1 254 ? -6.862 -5.350 -23.323 1.00 75.81 254 LYS A O 1
ATOM 1999 N N . ALA A 1 255 ? -6.423 -6.082 -25.410 1.00 77.81 255 ALA A N 1
ATOM 2000 C CA . ALA A 1 255 ? -5.687 -7.276 -25.014 1.00 77.81 255 ALA A CA 1
ATOM 2001 C C . ALA A 1 255 ? -4.401 -6.929 -24.250 1.00 77.81 255 ALA A C 1
ATOM 2003 O O . ALA A 1 255 ? -4.118 -7.550 -23.225 1.00 77.81 255 ALA A O 1
ATOM 2004 N N . SER A 1 256 ? -3.664 -5.902 -24.685 1.00 75.62 256 SER A N 1
ATOM 2005 C CA . SER A 1 256 ? -2.420 -5.481 -24.033 1.00 75.62 256 SER A CA 1
ATOM 2006 C C . SER A 1 256 ? -2.643 -4.963 -22.605 1.00 75.62 256 SER A C 1
ATOM 2008 O O . SER A 1 256 ? -1.823 -5.210 -21.720 1.00 75.62 256 SER A O 1
ATOM 2010 N N . HIS A 1 257 ? -3.792 -4.337 -22.329 1.00 81.12 257 HIS A N 1
ATOM 2011 C CA . HIS A 1 257 ? -4.148 -3.859 -20.989 1.00 81.12 257 HIS A CA 1
ATOM 2012 C C . HIS A 1 257 ? -4.924 -4.863 -20.120 1.00 81.12 257 HIS A C 1
ATOM 2014 O O . HIS A 1 257 ? -5.194 -4.563 -18.950 1.00 81.12 257 HIS A O 1
ATOM 2020 N N . GLU A 1 258 ? -5.294 -6.043 -20.624 1.00 84.81 258 GLU A N 1
ATOM 2021 C CA . GLU A 1 258 ? -6.118 -6.993 -19.862 1.00 84.81 258 GLU A CA 1
ATOM 2022 C C . GLU A 1 258 ? -5.404 -7.470 -18.585 1.00 84.81 258 GLU A C 1
ATOM 2024 O O . GLU A 1 258 ? -6.015 -7.542 -17.517 1.00 84.81 258 GLU A O 1
ATOM 2029 N N . THR A 1 259 ? -4.082 -7.659 -18.634 1.00 83.88 259 THR A N 1
ATOM 2030 C CA . THR A 1 259 ? -3.257 -7.990 -17.457 1.00 83.88 259 THR A CA 1
ATOM 2031 C C . THR A 1 259 ? -3.388 -6.944 -16.344 1.00 83.88 259 THR A C 1
ATOM 2033 O O . THR A 1 259 ? -3.538 -7.286 -15.163 1.00 83.88 259 THR A O 1
ATOM 2036 N N . LEU A 1 260 ? -3.388 -5.654 -16.702 1.00 85.25 260 LEU A N 1
ATOM 2037 C CA . LEU A 1 260 ? -3.607 -4.561 -15.751 1.00 85.25 260 LEU A CA 1
ATOM 2038 C C . LEU A 1 260 ? -5.028 -4.576 -15.187 1.00 85.25 260 LEU A C 1
ATOM 2040 O O . LEU A 1 260 ? -5.200 -4.341 -13.992 1.00 85.25 260 LEU A O 1
ATOM 2044 N N . ARG A 1 261 ? -6.040 -4.884 -16.007 1.00 86.31 261 ARG A N 1
ATOM 2045 C CA . ARG A 1 261 ? -7.442 -4.972 -15.559 1.00 86.31 261 ARG A CA 1
ATOM 2046 C C . ARG A 1 261 ? -7.650 -6.119 -14.576 1.00 86.31 261 ARG A C 1
ATOM 2048 O O . ARG A 1 261 ? -8.279 -5.922 -13.537 1.00 86.31 261 ARG A O 1
ATOM 2055 N N . VAL A 1 262 ? -7.086 -7.293 -14.851 1.00 88.75 262 VAL A N 1
ATOM 2056 C CA . VAL A 1 262 ? -7.128 -8.442 -13.932 1.00 88.75 262 VAL A CA 1
ATOM 2057 C C . VAL A 1 262 ? -6.411 -8.112 -12.622 1.00 88.75 262 VAL A C 1
ATOM 2059 O O . VAL A 1 262 ? -6.928 -8.402 -11.540 1.00 88.75 262 VAL A O 1
ATOM 2062 N N . THR A 1 263 ? -5.258 -7.442 -12.699 1.00 88.75 263 THR A N 1
ATOM 2063 C CA . THR A 1 263 ? -4.513 -6.992 -11.514 1.00 88.75 263 THR A CA 1
ATOM 2064 C C . THR A 1 263 ? -5.322 -5.995 -10.684 1.00 88.75 263 THR A C 1
ATOM 2066 O O . THR A 1 263 ? -5.420 -6.160 -9.469 1.00 88.75 263 THR A O 1
ATOM 2069 N N . ALA A 1 264 ? -5.962 -5.014 -11.328 1.00 89.88 264 ALA A N 1
ATOM 2070 C CA . ALA A 1 264 ? -6.832 -4.043 -10.670 1.00 89.88 264 ALA A CA 1
ATOM 2071 C C . ALA A 1 264 ? -8.022 -4.724 -9.978 1.00 89.88 264 ALA A C 1
ATOM 2073 O O . ALA A 1 264 ? -8.257 -4.487 -8.798 1.00 89.88 264 ALA A O 1
ATOM 2074 N N . ARG A 1 265 ? -8.710 -5.658 -10.650 1.00 89.56 265 ARG A N 1
ATOM 2075 C CA . ARG A 1 265 ? -9.810 -6.433 -10.045 1.00 89.56 265 ARG A CA 1
ATOM 2076 C C . ARG A 1 265 ? -9.365 -7.226 -8.818 1.00 89.56 265 ARG A C 1
ATOM 2078 O O . ARG A 1 265 ? -10.112 -7.332 -7.848 1.00 89.56 265 ARG A O 1
ATOM 2085 N N . LYS A 1 266 ? -8.156 -7.796 -8.839 1.00 90.00 266 LYS A N 1
ATOM 2086 C CA . LYS A 1 266 ? -7.606 -8.503 -7.675 1.00 90.00 266 LYS A CA 1
ATOM 2087 C C . LYS A 1 266 ? -7.310 -7.539 -6.524 1.00 90.00 266 LYS A C 1
ATOM 2089 O O . LYS A 1 266 ? -7.656 -7.852 -5.390 1.00 90.00 266 LYS A O 1
ATOM 2094 N N . ALA A 1 267 ? -6.718 -6.380 -6.815 1.00 91.94 267 ALA A N 1
ATOM 2095 C CA . ALA A 1 267 ? -6.459 -5.341 -5.820 1.00 91.94 267 ALA A CA 1
ATOM 2096 C C . ALA A 1 267 ? -7.762 -4.812 -5.198 1.00 91.94 267 ALA A C 1
ATOM 2098 O O . ALA A 1 267 ? -7.851 -4.711 -3.979 1.00 91.94 267 ALA A O 1
ATOM 2099 N N . GLN A 1 268 ? -8.800 -4.592 -6.012 1.00 90.88 268 GLN A N 1
ATOM 2100 C CA . GLN A 1 268 ? -10.125 -4.164 -5.558 1.00 90.88 268 GLN A CA 1
ATOM 2101 C C . GLN A 1 268 ? -10.711 -5.112 -4.503 1.00 90.88 268 GLN A C 1
ATOM 2103 O O . GLN A 1 268 ? -11.261 -4.648 -3.511 1.00 90.88 268 GLN A O 1
ATOM 2108 N N . ARG A 1 269 ? -10.559 -6.434 -4.670 1.00 89.50 269 ARG A N 1
ATOM 2109 C CA . ARG A 1 269 ? -11.029 -7.412 -3.671 1.00 89.50 269 ARG A CA 1
ATOM 2110 C C . ARG A 1 269 ? -10.291 -7.283 -2.337 1.00 89.50 269 ARG A C 1
ATOM 2112 O O . ARG A 1 269 ? -10.927 -7.366 -1.295 1.00 89.50 269 ARG A O 1
ATOM 2119 N N . CYS A 1 270 ? -8.974 -7.074 -2.369 1.00 90.25 270 CYS A N 1
ATOM 2120 C CA . CYS A 1 270 ? -8.169 -6.897 -1.156 1.00 90.25 270 CYS A CA 1
ATOM 2121 C C . CYS A 1 270 ? -8.515 -5.588 -0.432 1.00 90.25 270 CYS A C 1
ATOM 2123 O O . CYS A 1 270 ? -8.698 -5.582 0.783 1.00 90.25 270 CYS A O 1
ATOM 2125 N N . PHE A 1 271 ? -8.640 -4.488 -1.176 1.00 94.12 271 PHE A N 1
ATOM 2126 C CA . PHE A 1 271 ? -8.986 -3.195 -0.593 1.00 94.12 271 PHE A CA 1
ATOM 2127 C C . PHE A 1 271 ? -10.426 -3.155 -0.088 1.00 94.12 271 PHE A C 1
ATOM 2129 O O . PHE A 1 271 ? -10.665 -2.611 0.983 1.00 94.12 271 PHE A O 1
ATOM 2136 N N . GLY A 1 272 ? -11.363 -3.807 -0.784 1.00 92.00 272 GLY A N 1
ATOM 2137 C CA . GLY A 1 272 ? -12.757 -3.909 -0.352 1.00 92.00 272 GLY A CA 1
ATOM 2138 C C . GLY A 1 272 ? -12.903 -4.504 1.051 1.00 92.00 272 GLY A C 1
ATOM 2139 O O . GLY A 1 272 ? -13.585 -3.916 1.886 1.00 92.00 272 GLY A O 1
ATOM 2140 N N . SER A 1 273 ? -12.203 -5.606 1.362 1.00 90.81 273 SER A N 1
ATOM 2141 C CA . SER A 1 273 ? -12.233 -6.163 2.725 1.00 90.81 273 SER A CA 1
ATOM 2142 C C . SER A 1 273 ? -11.563 -5.246 3.752 1.00 90.81 273 SER A C 1
ATOM 2144 O O . SER A 1 273 ? -12.009 -5.175 4.892 1.00 90.81 273 SER A O 1
ATOM 2146 N N . GLY A 1 274 ? -10.497 -4.539 3.360 1.00 93.75 274 GLY A N 1
ATOM 2147 C CA . GLY A 1 274 ? -9.812 -3.577 4.225 1.00 93.75 274 GLY A CA 1
ATOM 2148 C C . GLY A 1 274 ? -10.708 -2.398 4.605 1.00 93.75 274 GLY A C 1
ATOM 2149 O O . GLY A 1 274 ? -10.848 -2.085 5.783 1.00 93.75 274 GLY A O 1
ATOM 2150 N N . PHE A 1 275 ? -11.375 -1.779 3.632 1.00 95.44 275 PHE A N 1
ATOM 2151 C CA . PHE A 1 275 ? -12.277 -0.657 3.890 1.00 95.44 275 PHE A CA 1
ATOM 2152 C C . PHE A 1 275 ? -13.536 -1.078 4.651 1.00 95.44 275 PHE A C 1
ATOM 2154 O O . PHE A 1 275 ? -13.975 -0.360 5.545 1.00 95.44 275 PHE A O 1
ATOM 2161 N N . LEU A 1 276 ? -14.063 -2.277 4.389 1.00 94.50 276 LEU A N 1
ATOM 2162 C CA . LEU A 1 276 ? -15.152 -2.832 5.193 1.00 94.50 276 LEU A CA 1
ATOM 2163 C C . LEU A 1 276 ? -14.725 -3.050 6.654 1.00 94.50 276 LEU A C 1
ATOM 2165 O O . LEU A 1 276 ? -15.494 -2.782 7.573 1.00 94.50 276 LEU A O 1
ATOM 2169 N N . ASN A 1 277 ? -13.482 -3.480 6.887 1.00 95.12 277 ASN A N 1
ATOM 2170 C CA . ASN A 1 277 ? -12.919 -3.602 8.232 1.00 95.12 277 ASN A CA 1
ATOM 2171 C C . ASN A 1 277 ? -12.778 -2.246 8.940 1.00 95.12 277 ASN A C 1
ATOM 2173 O O . ASN A 1 277 ? -13.020 -2.175 10.143 1.00 95.12 277 ASN A O 1
ATOM 2177 N N . VAL A 1 278 ? -12.419 -1.182 8.213 1.00 96.19 278 VAL A N 1
ATOM 2178 C CA . VAL A 1 278 ? -12.399 0.189 8.755 1.00 96.19 278 VAL A CA 1
ATOM 2179 C C . VAL A 1 278 ? -13.800 0.591 9.201 1.00 96.19 278 VAL A C 1
ATOM 2181 O O . VAL A 1 278 ? -13.980 0.988 10.350 1.00 96.19 278 VAL A O 1
ATOM 2184 N N . GLY A 1 279 ? -14.792 0.406 8.326 1.00 95.00 279 GLY A N 1
ATOM 2185 C CA . GLY A 1 279 ? -16.195 0.680 8.630 1.00 95.00 279 GLY A CA 1
ATOM 2186 C C . GLY A 1 279 ? -16.704 -0.102 9.843 1.00 95.00 279 GLY A C 1
ATOM 2187 O O . GLY A 1 279 ? -17.304 0.469 10.747 1.00 95.00 279 GLY A O 1
ATOM 2188 N N . TYR A 1 280 ? -16.378 -1.394 9.924 1.00 95.00 280 TYR A N 1
ATOM 2189 C CA . TYR A 1 280 ? -16.715 -2.249 11.064 1.00 95.00 280 TYR A CA 1
ATOM 2190 C C . TYR A 1 280 ? -16.178 -1.705 12.398 1.00 95.00 280 TYR A C 1
ATOM 2192 O O . TYR A 1 280 ? -16.926 -1.620 13.375 1.00 95.00 280 TYR A O 1
ATOM 2200 N N . ILE A 1 281 ? -14.894 -1.329 12.452 1.00 95.44 281 ILE A N 1
ATOM 2201 C CA . ILE A 1 281 ? -14.285 -0.772 13.669 1.00 95.44 281 ILE A CA 1
ATOM 2202 C C . ILE A 1 281 ? -14.888 0.596 14.000 1.00 95.44 281 ILE A C 1
ATOM 2204 O O . ILE A 1 281 ? -15.193 0.844 15.167 1.00 95.44 281 ILE A O 1
ATOM 2208 N N . ALA A 1 282 ? -15.138 1.438 12.994 1.00 95.38 282 ALA A N 1
ATOM 2209 C CA . ALA A 1 282 ? -15.785 2.736 13.164 1.00 95.38 282 ALA A CA 1
ATOM 2210 C C . ALA A 1 282 ? -17.201 2.616 13.749 1.00 95.38 282 ALA A C 1
ATOM 2212 O O . ALA A 1 282 ? -17.505 3.296 14.727 1.00 95.38 282 ALA A O 1
ATOM 2213 N N . CYS A 1 283 ? -18.035 1.700 13.244 1.00 94.38 283 CYS A N 1
ATOM 2214 C CA . CYS A 1 283 ? -19.366 1.438 13.805 1.00 94.38 283 CYS A CA 1
ATOM 2215 C C . CYS A 1 283 ? -19.296 0.910 15.238 1.00 94.38 283 CYS A C 1
ATOM 2217 O O . CYS A 1 283 ? -20.019 1.393 16.105 1.00 94.38 283 CYS A O 1
ATOM 2219 N N . CYS A 1 284 ? -18.397 -0.043 15.516 1.00 93.69 284 CYS A N 1
ATOM 2220 C CA . CYS A 1 284 ? -18.244 -0.562 16.877 1.00 93.69 284 CYS A CA 1
ATOM 2221 C C . CYS A 1 284 ? -17.860 0.543 17.871 1.00 93.69 284 CYS A C 1
ATOM 2223 O O . CYS A 1 284 ? -18.274 0.497 19.031 1.00 93.69 284 CYS A O 1
ATOM 2225 N N . MET A 1 285 ? -17.058 1.515 17.424 1.00 93.12 285 MET A N 1
ATOM 2226 C CA . MET A 1 285 ? -16.627 2.653 18.230 1.00 93.12 285 MET A CA 1
ATOM 2227 C C . MET A 1 285 ? -17.745 3.688 18.413 1.00 93.12 285 MET A C 1
ATOM 2229 O O . MET A 1 285 ? -17.975 4.103 19.545 1.00 93.12 285 MET A O 1
ATOM 2233 N N . ARG A 1 286 ? -18.465 4.044 17.337 1.00 93.38 286 ARG A N 1
ATOM 2234 C CA . ARG A 1 286 ? -19.613 4.973 17.348 1.00 93.38 286 ARG A CA 1
ATOM 2235 C C . ARG A 1 286 ? -20.724 4.495 18.280 1.00 93.38 286 ARG A C 1
ATOM 2237 O O . ARG A 1 286 ? -21.196 5.243 19.126 1.00 93.38 286 ARG A O 1
ATOM 2244 N N . ASP A 1 287 ? -21.113 3.230 18.137 1.00 91.81 287 ASP A N 1
ATOM 2245 C CA . ASP A 1 287 ? -22.305 2.684 18.793 1.00 91.81 287 ASP A CA 1
ATOM 2246 C C . ASP A 1 287 ? -21.999 2.128 20.196 1.00 91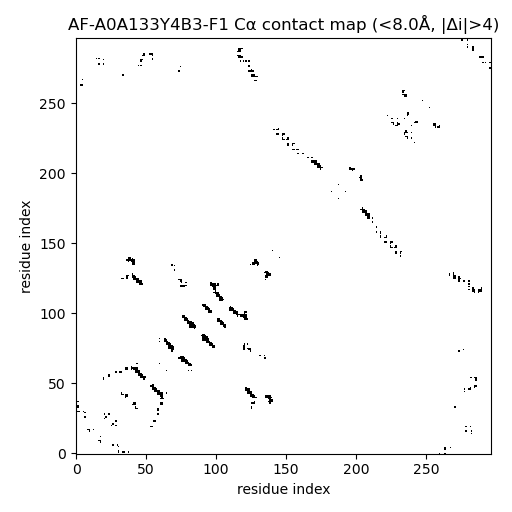.81 287 ASP A C 1
ATOM 2248 O O . ASP A 1 287 ? -22.888 1.633 20.889 1.00 91.81 287 ASP A O 1
ATOM 2252 N N . GLY A 1 288 ? -20.731 2.161 20.627 1.00 90.12 288 GLY A N 1
ATOM 2253 C CA . GLY A 1 288 ? -20.324 1.610 21.920 1.00 90.12 288 GLY A CA 1
ATOM 2254 C C . GLY A 1 288 ? -20.486 0.086 22.022 1.00 90.12 288 GLY A C 1
ATOM 2255 O O . GLY A 1 288 ? -20.445 -0.460 23.125 1.00 90.12 288 GLY A O 1
ATOM 2256 N N . PHE A 1 289 ? -20.680 -0.613 20.898 1.00 90.06 289 PHE A N 1
ATOM 2257 C CA . PHE A 1 289 ? -21.084 -2.018 2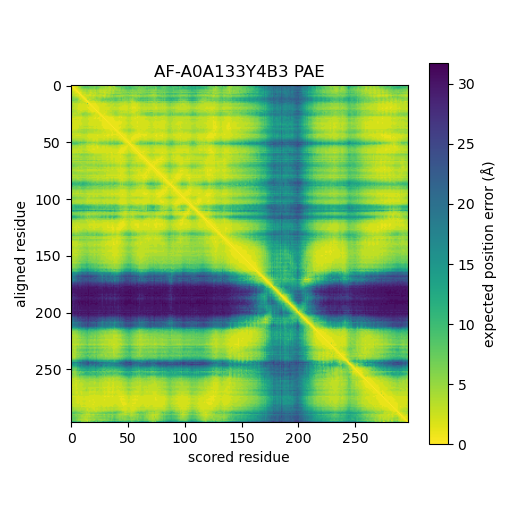0.858 1.00 90.06 289 PHE A CA 1
ATOM 2258 C C . PHE A 1 289 ? -20.179 -2.865 19.955 1.00 90.06 289 PHE A C 1
ATOM 2260 O O . PHE A 1 289 ? -19.928 -2.533 18.801 1.00 90.06 289 PHE A O 1
ATOM 2267 N N . ALA A 1 290 ? -19.720 -4.011 20.463 1.00 90.62 290 ALA A N 1
ATOM 2268 C CA . ALA A 1 290 ? -18.897 -4.946 19.701 1.00 90.62 290 ALA A CA 1
ATOM 2269 C C . ALA A 1 290 ? -19.767 -5.834 18.791 1.00 90.62 290 ALA A C 1
ATOM 2271 O O . ALA A 1 290 ? -20.181 -6.934 19.171 1.00 90.62 290 ALA A O 1
ATOM 2272 N N . TYR A 1 291 ? -20.039 -5.364 17.573 1.00 90.31 291 TYR A N 1
ATOM 2273 C CA . TYR A 1 291 ? -20.771 -6.139 16.570 1.00 90.31 291 TYR A CA 1
ATOM 2274 C C . TYR A 1 291 ? -20.019 -7.405 16.147 1.00 90.31 291 TYR A C 1
ATOM 2276 O O . TYR A 1 291 ? -18.787 -7.490 16.201 1.00 90.31 291 TYR A O 1
ATOM 2284 N N . ARG A 1 292 ? -20.758 -8.403 15.649 1.00 88.69 292 ARG A N 1
ATOM 2285 C CA . ARG A 1 292 ? -20.145 -9.588 15.033 1.00 88.69 292 ARG A CA 1
ATOM 2286 C C . ARG A 1 292 ? -19.773 -9.259 13.594 1.00 88.69 292 ARG A C 1
ATOM 2288 O O . ARG A 1 292 ? -20.632 -8.827 12.835 1.00 88.69 292 ARG A O 1
ATOM 2295 N N . ARG A 1 293 ? -18.538 -9.563 13.177 1.00 84.19 293 ARG A N 1
ATOM 2296 C CA . ARG A 1 293 ? -18.085 -9.314 11.792 1.00 84.19 293 ARG A CA 1
ATOM 2297 C C . ARG A 1 293 ? -19.020 -9.904 10.738 1.00 84.19 293 ARG A C 1
ATOM 2299 O O . ARG A 1 293 ? -19.269 -9.249 9.743 1.00 84.19 293 ARG A O 1
ATOM 2306 N N . ALA A 1 294 ? -19.599 -11.080 10.987 1.00 85.69 294 ALA A N 1
ATOM 2307 C CA . ALA A 1 294 ? -20.543 -11.730 10.071 1.00 85.69 294 ALA A CA 1
ATOM 2308 C C . ALA A 1 294 ? -21.806 -10.903 9.742 1.00 85.69 294 ALA A C 1
ATOM 2310 O O . ALA A 1 294 ? -22.536 -11.281 8.842 1.00 85.69 294 ALA A O 1
ATOM 2311 N N . GLN A 1 295 ? -22.088 -9.811 10.461 1.00 85.19 295 GLN A N 1
ATOM 2312 C CA . GLN A 1 295 ? -23.204 -8.909 10.155 1.00 85.19 295 GLN A CA 1
ATOM 2313 C C . GLN A 1 295 ? -22.875 -7.903 9.039 1.00 85.19 295 GLN A C 1
ATOM 2315 O O . GLN A 1 295 ? -23.790 -7.300 8.495 1.00 85.19 295 GLN A O 1
ATOM 2320 N N . PHE A 1 296 ? -21.592 -7.721 8.710 1.00 82.94 296 PHE A N 1
ATOM 2321 C CA . PHE A 1 296 ? -21.103 -6.763 7.711 1.00 82.94 296 PHE A CA 1
ATOM 2322 C C . PHE A 1 296 ? -20.767 -7.416 6.357 1.00 82.94 296 PHE A C 1
ATOM 2324 O O . PHE A 1 296 ? -20.420 -6.699 5.422 1.00 82.94 296 PHE A O 1
ATOM 2331 N N . TYR A 1 297 ? -20.822 -8.753 6.262 1.00 76.12 297 TYR A N 1
ATOM 2332 C CA . TYR A 1 297 ? -20.431 -9.546 5.086 1.00 76.12 297 TYR A CA 1
ATOM 2333 C C . TYR A 1 297 ? -21.618 -10.268 4.453 1.00 76.12 297 TYR A C 1
ATOM 2335 O O . TYR A 1 297 ? -22.505 -10.713 5.214 1.00 76.12 297 TYR A O 1
#

pLDDT: mean 84.99, std 14.03, range [40.19, 97.69]

Solvent-accessible surface area (backbone atoms only — not comparable to full-atom values): 16826 Å² total; per-residue (Å²): 110,52,93,76,59,79,88,88,75,68,80,87,61,85,81,49,47,59,59,48,37,53,78,48,48,36,75,62,45,54,52,51,46,48,42,39,5,39,62,63,2,18,13,34,35,40,53,46,65,51,96,86,49,49,53,41,69,42,84,37,53,42,89,44,41,54,66,46,67,38,90,88,77,56,41,20,60,33,31,40,34,52,79,38,60,46,102,85,69,48,67,41,30,33,38,42,25,31,54,28,35,35,42,32,26,47,76,89,39,81,73,53,72,47,77,48,40,23,84,37,18,50,43,35,47,32,33,27,66,60,43,99,92,34,72,59,28,44,37,71,71,40,74,64,43,53,47,26,52,53,49,34,50,53,38,50,56,52,44,53,56,52,52,57,52,63,78,57,74,62,69,48,76,47,75,78,64,95,81,62,75,80,67,56,77,68,57,68,74,75,49,92,78,88,76,85,79,69,47,97,88,69,61,68,65,47,79,46,64,65,81,76,80,76,67,62,64,44,54,51,50,37,50,52,26,45,49,57,32,15,68,75,68,37,50,48,46,52,82,72,73,51,69,66,96,63,86,73,51,76,65,55,56,50,58,60,41,42,63,41,52,54,50,49,56,54,46,50,57,40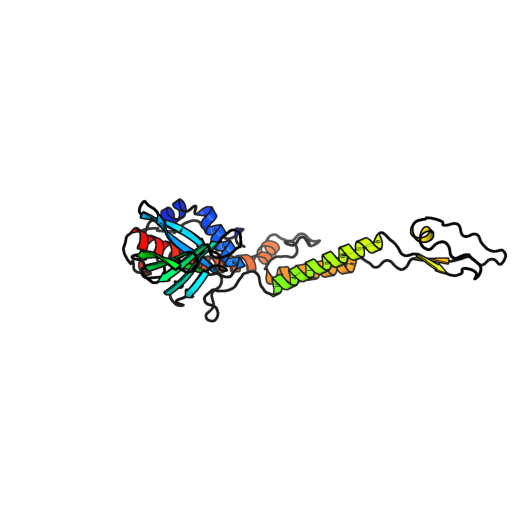,41,51,56,24,54,49,49,44,42,52,48,35,46,12,47,52,70,62,40,66,73,65,72,76,79,81,105

Organism: NCBI:txid87541

Sequence (297 aa):
LADRLVFREFANDVFGLNEIFEMNSSDIFFDSAILSALITSCCFVYVSLDSEGFPRLQIIEGTDATGIVDPVTGLLTEGYAILDRDEQGNPSLEAYFLPGITYFYQKGKQTYTVKSSTPYAALVPIIHRPDAKRPFGRSRITRACMYYQNYAKRTLERSDISAEFYSFPQKYITGLSQDSEFLDKWKATITSMLVFQKDEDGDSPHIGQFTQQSMTPHLEQLRAAASGFAGESGLTLDDLGFPSDNPSSAEAIKASHETLRVTARKAQRCFGSGFLNVGYIACCMRDGFAYRRAQFY

Secondary structure (DSSP, 8-state):
-GGG------TT-SS-HHHHHHHTTHHHHHHHHHHHHHHHSEEEEEEEE-TTS-EEEEEE-TTTEEEEE-TTT--EEEEEEEEEE-TTS-EEEEEEEETTEEEEEETTEEEEEEE---SS-SEEEEESS-BTTBTT---SS-HHHHHHHHHHHHHHHHHHHHHHHHHS--EEEE---TTS----TTHHHH-----PPPPTTS---EEEE--PPPSHHHHHHHHHHHHHHHHHHT--TTTTT---SSPPPHHHHHHHHHHHHHHHHHHHHHHHHHHHHHHHHHHHHHTT----GGG--